Protein AF-A0ABD4TPD4-F1 (afdb_monomer_lite)

Secondary structure (DSSP, 8-state):
-PPBP-HHHHHHHTHHHHHHHHHGGGGGGS-HHHHHHHHHHHHHHHHHHHTTTT-B--HHHHHHHHHHHHHHHHHHHHHHHHTTPPPS--SSSTTS-SS-HHHHHHHHHHHGGGGPPPHHHHHHHHH-SSSHHHHHHHHHHHHIIIIIHHHHHHHHTTSSTTS-HHHHHHHHHHHHHHHHHHHHHHHHHHHHH--HHHHHHHHTT-HHHHHHHHHHTTT---TTSTTHHHHHHHHHHT------------------------------------S----EEE-TTT--EEETT-SB-TTT--B--

Foldseek 3Di:
DFDDFDPVLLCVLLVLLVVLVVCQLVCLPPDPVVLLVSLVSLVVSLVCVVVQVRTDDDPVVSLLSNLSSVVSNLSSLLSCVVVVHQHPDQPDDPVSDPADPLLNVLSVLLSVLVPPDFLVVLLVLCLDPDDPSVVVSVVVVLCVLQPSLVVNLCSLLCPPVRHDVSPSVVSVVSVCVSCVRSLNSVLVNCLVAVSLVLLVSVLVPSLVSVVSLCVSVVNPDDSPDSPPSSVVVCVVSVNDDPDPDPDDDDDDDDDDDDDDDDDDDPDDDDPDDDDDDFDWDADPVRRAIGGPPDQAHPPNRHGPD

pLDDT: mean 73.22, std 22.52, range [24.83, 97.5]

Sequence (305 aa):
MPGRGDLNCAKKLVADAERILQAGRGCCRWPLKTREQLWGEILAQYQRFQDHECGTLPRDIDQHIRSKFEVALLTLAVSFRANGESCPDIETSRNGEIFNDDEIALFEIIDRYQVLPGKEDLKKMLLARSGGDSDFVKDLIHVHYTYIDGLVTGMLSGESNRVNPLIIQYMKKEWKRFDSTLSNAVIDAIKANGMHWFFTFASKGGGRAEQVVYQISGGHVNIGSGVQIVDSLLSRTGISNEQESGGLFPRVGKEADSQGGVSVTDSLVSRSSIGGAGEHCFCPECGGKNGSDAKFCIQCGGRLR

Radius of gyration: 26.48 Å; chains: 1; bounding box: 62×49×81 Å

Structure (mmCIF, N/CA/C/O backbone):
data_AF-A0ABD4TPD4-F1
#
_entry.id   AF-A0ABD4TPD4-F1
#
loop_
_atom_site.group_PDB
_atom_site.id
_atom_site.type_symbol
_atom_site.label_atom_id
_atom_site.label_alt_id
_atom_site.label_comp_id
_atom_site.label_asym_id
_atom_site.label_entity_id
_atom_site.label_seq_id
_atom_site.pdbx_PDB_ins_code
_atom_site.Cartn_x
_atom_site.Cartn_y
_atom_site.Cartn_z
_atom_site.occupancy
_atom_site.B_iso_or_equiv
_atom_site.auth_seq_id
_atom_site.auth_comp_id
_atom_site.auth_asym_id
_atom_site.auth_atom_id
_atom_site.pdbx_PDB_model_num
ATOM 1 N N . MET A 1 1 ? -13.739 -22.980 27.208 1.00 42.84 1 MET A N 1
ATOM 2 C CA . MET A 1 1 ? -13.018 -23.172 25.931 1.00 42.84 1 MET A CA 1
ATOM 3 C C . MET A 1 1 ? -12.938 -21.818 25.253 1.00 42.84 1 MET A C 1
ATOM 5 O O . MET A 1 1 ? -13.995 -21.206 25.149 1.00 42.84 1 MET A O 1
ATOM 9 N N . PRO A 1 2 ? -11.757 -21.305 24.868 1.00 48.00 2 PRO A N 1
ATOM 10 C CA . PRO A 1 2 ? -11.707 -20.079 24.078 1.00 48.00 2 PRO A CA 1
ATOM 11 C C . PRO A 1 2 ? -12.484 -20.321 22.777 1.00 48.00 2 PRO A C 1
ATOM 13 O O . PRO A 1 2 ? -12.272 -21.330 22.101 1.00 48.00 2 PRO A O 1
ATOM 16 N N . GLY A 1 3 ? -13.475 -19.467 22.518 1.00 59.41 3 GLY A N 1
ATOM 17 C CA . GLY A 1 3 ? -14.405 -19.618 21.405 1.00 59.41 3 GLY A CA 1
ATOM 18 C C . GLY A 1 3 ? -13.656 -19.632 20.077 1.00 59.41 3 GLY A C 1
ATOM 19 O O . GLY A 1 3 ? -12.789 -18.789 19.839 1.00 59.41 3 GLY A O 1
ATOM 20 N N . ARG A 1 4 ? -13.976 -20.608 19.221 1.00 77.81 4 ARG A N 1
ATOM 21 C CA . ARG A 1 4 ? -13.476 -20.678 17.843 1.00 77.81 4 ARG A CA 1
ATOM 22 C C . ARG A 1 4 ? -13.793 -19.340 17.164 1.00 77.81 4 ARG A C 1
ATOM 24 O O . ARG A 1 4 ? -14.964 -18.981 17.096 1.00 77.81 4 ARG A O 1
ATOM 31 N N . GLY A 1 5 ? -12.771 -18.610 16.718 1.00 84.62 5 GLY A N 1
ATOM 32 C CA . GLY A 1 5 ? -12.962 -17.271 16.163 1.00 84.62 5 GLY A CA 1
ATOM 33 C C . GLY A 1 5 ? -13.879 -17.247 14.935 1.00 84.62 5 GLY A C 1
ATOM 34 O O . GLY A 1 5 ? -13.837 -18.149 14.093 1.00 84.62 5 GLY A O 1
ATOM 35 N N . ASP A 1 6 ? -14.701 -16.202 14.839 1.00 93.12 6 ASP A N 1
ATOM 36 C CA . ASP A 1 6 ? -15.662 -15.972 13.763 1.00 93.12 6 ASP A CA 1
ATOM 37 C C . ASP A 1 6 ? -15.102 -14.984 12.727 1.00 93.12 6 ASP A C 1
ATOM 39 O O . ASP A 1 6 ? -15.039 -13.768 12.931 1.00 93.12 6 ASP A O 1
ATOM 43 N N . LEU A 1 7 ? -14.723 -15.519 11.564 1.00 92.94 7 LEU A N 1
ATOM 44 C CA . LEU A 1 7 ? -14.223 -14.730 10.436 1.00 92.94 7 LEU A CA 1
ATOM 45 C C . LEU A 1 7 ? -15.279 -13.789 9.847 1.00 92.94 7 LEU A C 1
ATOM 47 O O . LEU A 1 7 ? -14.921 -12.753 9.291 1.00 92.94 7 LEU A O 1
ATOM 51 N N . ASN A 1 8 ? -16.566 -14.130 9.932 1.00 94.69 8 ASN A N 1
ATOM 52 C CA . ASN A 1 8 ? -17.631 -13.282 9.404 1.00 94.69 8 ASN A CA 1
ATOM 53 C C . ASN A 1 8 ? -17.869 -12.079 10.314 1.00 94.69 8 ASN A C 1
ATOM 55 O O . ASN A 1 8 ? -18.062 -10.976 9.808 1.00 94.69 8 ASN A O 1
ATOM 59 N N . CYS A 1 9 ? -17.801 -12.274 11.632 1.00 96.00 9 CYS A N 1
ATOM 60 C CA . CYS A 1 9 ? -17.757 -11.175 12.595 1.00 96.00 9 CYS A CA 1
ATOM 61 C C . CYS A 1 9 ? -16.600 -10.221 12.274 1.00 96.00 9 CYS A C 1
ATOM 63 O O . CYS A 1 9 ? -16.817 -9.029 12.062 1.00 96.00 9 CYS A O 1
ATOM 65 N N . ALA A 1 10 ? -15.386 -10.756 12.120 1.00 95.19 10 ALA A N 1
ATOM 66 C CA . ALA A 1 10 ? -14.206 -9.928 11.897 1.00 95.19 10 ALA A CA 1
ATOM 67 C C . ALA A 1 10 ? -14.252 -9.173 10.553 1.00 95.19 10 ALA A C 1
ATOM 69 O O . ALA A 1 10 ? -13.870 -8.007 10.480 1.00 95.19 10 ALA A O 1
ATOM 70 N N . LYS A 1 11 ? -14.802 -9.798 9.500 1.00 95.06 11 LYS A N 1
ATOM 71 C CA . LYS A 1 11 ? -15.066 -9.138 8.208 1.00 95.06 11 LYS A CA 1
ATOM 72 C C . LYS A 1 11 ? -16.050 -7.975 8.320 1.00 95.06 11 LYS A C 1
ATOM 74 O O . LYS A 1 11 ? -15.873 -6.977 7.635 1.00 95.06 11 LYS A O 1
ATOM 79 N N . LYS A 1 12 ? -17.083 -8.097 9.158 1.00 96.31 12 LYS A N 1
ATOM 80 C CA . LYS A 1 12 ? -18.040 -7.005 9.383 1.00 96.31 12 LYS A CA 1
ATOM 81 C C . LYS A 1 12 ? -17.381 -5.834 10.102 1.00 96.31 12 LYS A C 1
ATOM 83 O O . LYS A 1 12 ? -17.604 -4.700 9.702 1.00 96.31 12 LYS A O 1
ATOM 88 N N . LEU A 1 13 ? -16.559 -6.110 11.117 1.00 96.19 13 LEU A N 1
ATOM 89 C CA . LEU A 1 13 ? -15.862 -5.059 11.862 1.00 96.19 13 LEU A CA 1
ATOM 90 C C . LEU A 1 13 ? -14.849 -4.299 11.000 1.00 96.19 13 LEU A C 1
ATOM 92 O O . LEU A 1 13 ? -14.690 -3.106 11.189 1.00 96.19 13 LEU A O 1
ATOM 96 N N . VAL A 1 14 ? -14.175 -4.956 10.054 1.00 97.12 14 VAL A N 1
ATOM 97 C CA . VAL A 1 14 ? -13.140 -4.307 9.226 1.00 97.12 14 VAL A CA 1
ATOM 98 C C . VAL A 1 14 ? -13.691 -3.641 7.955 1.00 97.12 14 VAL A C 1
ATOM 100 O O . VAL A 1 14 ? -12.925 -3.076 7.179 1.00 97.12 14 VAL A O 1
ATOM 103 N N . ALA A 1 15 ? -15.001 -3.703 7.707 1.00 97.00 15 ALA A N 1
ATOM 104 C CA . ALA A 1 15 ? -15.596 -3.268 6.442 1.00 97.00 15 ALA A CA 1
ATOM 105 C C . ALA A 1 15 ? -15.377 -1.771 6.150 1.00 97.00 15 ALA A C 1
ATOM 107 O O . ALA A 1 15 ? -15.034 -1.406 5.023 1.00 97.00 15 ALA A O 1
ATOM 108 N N . ASP A 1 16 ? -15.521 -0.903 7.155 1.00 96.56 16 ASP A N 1
ATOM 109 C CA . ASP A 1 16 ? -15.273 0.533 6.977 1.00 96.56 16 ASP A CA 1
ATOM 110 C C . ASP A 1 16 ? -13.791 0.833 6.767 1.00 96.56 16 ASP A C 1
ATOM 112 O O . ASP A 1 16 ? -13.442 1.620 5.887 1.00 96.56 16 ASP A O 1
ATOM 116 N N . ALA A 1 17 ? -12.910 0.138 7.490 1.00 97.50 17 ALA A N 1
ATOM 117 C CA . ALA A 1 17 ? -11.474 0.228 7.259 1.00 97.50 17 ALA A CA 1
ATOM 118 C C . ALA A 1 17 ? -11.118 -0.177 5.816 1.00 97.50 17 ALA A C 1
ATOM 120 O O . ALA A 1 17 ? -10.393 0.540 5.132 1.00 97.50 17 ALA A O 1
ATOM 121 N N . GLU A 1 18 ? -11.680 -1.274 5.298 1.00 96.88 18 GLU A N 1
ATOM 122 C CA . GLU A 1 18 ? -11.479 -1.694 3.905 1.00 96.88 18 GLU A CA 1
ATOM 123 C C . GLU A 1 18 ? -11.975 -0.658 2.896 1.00 96.88 18 GLU A C 1
ATOM 125 O O . GLU A 1 18 ? -11.300 -0.418 1.894 1.00 96.88 18 GLU A O 1
ATOM 130 N N . ARG A 1 19 ? -13.115 -0.009 3.161 1.00 96.31 19 ARG A N 1
ATOM 131 C CA . ARG A 1 19 ? -13.630 1.078 2.319 1.00 96.31 19 ARG A CA 1
ATOM 132 C C . ARG A 1 19 ? -12.647 2.247 2.235 1.00 96.31 19 ARG A C 1
ATOM 134 O O . ARG A 1 19 ? -12.473 2.816 1.159 1.00 96.31 19 ARG A O 1
ATOM 141 N N . ILE A 1 20 ? -11.988 2.594 3.338 1.00 96.19 20 ILE A N 1
ATOM 142 C CA . ILE A 1 20 ? -10.969 3.653 3.355 1.00 96.19 20 ILE A CA 1
ATOM 143 C C . ILE A 1 20 ? -9.721 3.228 2.591 1.00 96.19 20 ILE A C 1
ATOM 145 O O . ILE A 1 20 ? -9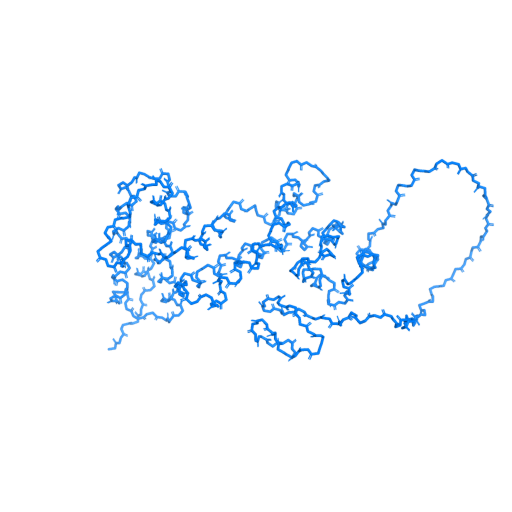.228 3.987 1.762 1.00 96.19 20 ILE A O 1
ATOM 149 N N . LEU A 1 21 ? -9.246 2.002 2.810 1.00 94.94 21 LEU A N 1
ATOM 150 C CA . LEU A 1 21 ? -8.078 1.470 2.107 1.00 94.94 21 LEU A CA 1
ATOM 151 C C . LEU A 1 21 ? -8.293 1.410 0.589 1.00 94.94 21 LEU A C 1
ATOM 153 O O . LEU A 1 21 ? -7.363 1.661 -0.169 1.00 94.94 21 LEU A O 1
ATOM 157 N N . GLN A 1 22 ? -9.516 1.112 0.141 1.00 92.19 22 GLN A N 1
ATOM 158 C CA . GLN A 1 22 ? -9.886 1.163 -1.277 1.00 92.19 22 GLN A CA 1
ATOM 159 C C . GLN A 1 22 ? -9.912 2.590 -1.832 1.00 92.19 22 GLN A C 1
ATOM 161 O O . GLN A 1 22 ? -9.603 2.792 -3.003 1.00 92.19 22 GLN A O 1
ATOM 166 N N . ALA A 1 23 ? -10.295 3.572 -1.015 1.00 91.69 23 ALA A N 1
ATOM 167 C CA . ALA A 1 23 ? -10.290 4.973 -1.417 1.00 91.69 23 ALA A CA 1
ATOM 168 C C . ALA A 1 23 ? -8.872 5.567 -1.465 1.00 91.69 23 ALA A C 1
ATOM 170 O O . ALA A 1 23 ? -8.635 6.477 -2.262 1.00 91.69 23 ALA A O 1
ATOM 171 N N . GLY A 1 24 ? -7.952 5.092 -0.614 1.00 90.50 24 GLY A N 1
ATOM 172 C CA . GLY A 1 24 ? -6.591 5.624 -0.496 1.00 90.50 24 GLY A CA 1
ATOM 173 C C . GLY A 1 24 ? -6.600 7.134 -0.242 1.00 90.50 24 GLY A C 1
ATOM 174 O O . GLY A 1 24 ? -7.468 7.651 0.469 1.00 90.50 24 GLY A O 1
ATOM 175 N N . ARG A 1 25 ? -5.711 7.884 -0.906 1.00 86.62 25 ARG A N 1
ATOM 176 C CA . ARG A 1 25 ? -5.743 9.367 -0.916 1.00 86.62 25 ARG A CA 1
ATOM 177 C C . ARG A 1 25 ? -7.038 9.986 -1.445 1.00 86.62 25 ARG A C 1
ATOM 179 O O . ARG A 1 25 ? -7.283 11.173 -1.229 1.00 86.62 25 ARG A O 1
ATOM 186 N N . GLY A 1 26 ? -7.893 9.224 -2.124 1.00 88.88 26 GLY A N 1
ATOM 187 C CA . GLY A 1 26 ? -9.214 9.691 -2.539 1.00 88.88 26 GLY A CA 1
ATOM 188 C C . GLY A 1 26 ? -10.070 10.177 -1.366 1.00 88.88 26 GLY A C 1
ATOM 189 O O . GLY A 1 26 ? -10.900 11.072 -1.554 1.00 88.88 26 GLY A O 1
ATOM 190 N N . CYS A 1 27 ? -9.825 9.668 -0.151 1.00 91.06 27 CYS A N 1
ATOM 191 C CA . CYS A 1 27 ? -10.534 10.108 1.046 1.00 91.06 27 CYS A CA 1
ATOM 192 C C . CYS A 1 27 ? -10.302 11.591 1.390 1.00 91.06 27 CYS A C 1
ATOM 194 O O . CYS A 1 27 ? -11.196 12.203 1.967 1.00 91.06 27 CYS A O 1
ATOM 196 N N . CYS A 1 28 ? -9.196 12.222 0.963 1.00 90.56 28 CYS A N 1
ATOM 197 C CA . CYS A 1 28 ? -8.935 13.651 1.212 1.00 90.56 28 CYS A CA 1
ATOM 198 C C . CYS A 1 28 ? -10.022 14.571 0.638 1.00 90.56 28 CYS A C 1
ATOM 200 O O . CYS A 1 28 ? -10.196 15.696 1.099 1.00 90.56 28 CYS A O 1
ATOM 202 N N . ARG A 1 29 ? -10.765 14.098 -0.371 1.00 92.50 29 ARG A N 1
ATOM 203 C CA . ARG A 1 29 ? -11.866 14.839 -1.002 1.00 92.50 29 ARG A CA 1
ATOM 204 C C . ARG A 1 29 ? -13.180 14.734 -0.228 1.00 92.50 29 ARG A C 1
ATOM 206 O O . ARG A 1 29 ? -14.148 15.399 -0.591 1.00 92.50 29 ARG A O 1
ATOM 213 N N . TRP A 1 30 ? -13.256 13.874 0.784 1.00 94.94 30 TRP A N 1
ATOM 214 C CA . TRP A 1 30 ? -14.459 13.716 1.591 1.00 94.94 30 TRP A CA 1
ATOM 215 C C . TRP A 1 30 ? -14.590 14.864 2.600 1.00 94.94 30 TRP A C 1
ATOM 217 O O . TRP A 1 30 ? -13.572 15.345 3.116 1.00 94.94 30 TRP A O 1
ATOM 227 N N . PRO A 1 31 ? -15.825 15.289 2.931 1.00 96.06 31 PRO A N 1
ATOM 228 C CA . PRO A 1 31 ? -16.049 16.321 3.938 1.00 96.06 31 PRO A CA 1
ATOM 229 C C . PRO A 1 31 ? -15.375 15.972 5.269 1.00 96.06 31 PRO A C 1
ATOM 231 O O . PRO A 1 31 ? -15.403 14.811 5.678 1.00 96.06 31 PRO A O 1
ATOM 234 N N . LEU A 1 32 ? -14.824 16.979 5.960 1.00 94.19 32 LEU A N 1
ATOM 235 C CA . LEU A 1 32 ? -14.157 16.814 7.260 1.00 94.19 32 LEU A CA 1
ATOM 236 C C . LEU A 1 32 ? -15.007 15.979 8.227 1.00 94.19 32 LEU A C 1
ATOM 238 O O . LEU A 1 32 ? -14.577 14.907 8.631 1.00 94.19 32 LEU A O 1
ATOM 242 N N . LYS A 1 33 ? -16.266 16.376 8.458 1.00 94.06 33 LYS A N 1
ATOM 243 C CA . LYS A 1 33 ? -17.196 15.650 9.344 1.00 94.06 33 LYS A CA 1
ATOM 244 C C . LYS A 1 33 ? -17.336 14.162 9.016 1.00 94.06 33 LYS A C 1
ATOM 246 O O . LYS A 1 33 ? -17.463 13.343 9.917 1.00 94.06 33 LYS A O 1
ATOM 251 N N . THR A 1 34 ? -17.328 13.799 7.732 1.00 95.19 34 THR A N 1
ATOM 252 C CA . THR A 1 34 ? -17.413 12.393 7.311 1.00 95.19 34 THR A CA 1
ATOM 253 C C . THR A 1 34 ? -16.153 11.629 7.701 1.00 95.19 34 THR A C 1
ATOM 255 O O . THR A 1 34 ? -16.243 10.498 8.166 1.00 95.19 34 THR A O 1
ATOM 258 N N . ARG A 1 35 ? -14.979 12.242 7.529 1.00 94.50 35 ARG A N 1
ATOM 259 C CA . ARG A 1 35 ? -13.701 11.643 7.920 1.00 94.50 35 ARG A CA 1
ATOM 260 C C . ARG A 1 35 ? -13.552 11.535 9.436 1.00 94.50 35 ARG A C 1
ATOM 262 O O . ARG A 1 35 ? -13.068 10.514 9.904 1.00 94.50 35 ARG A O 1
ATOM 269 N N . GLU A 1 36 ? -14.016 12.528 10.192 1.00 93.19 36 GLU A N 1
ATOM 270 C CA . GLU A 1 36 ? -14.038 12.493 11.664 1.00 93.19 36 GLU A CA 1
ATOM 271 C C . GLU A 1 36 ? -14.972 11.401 12.198 1.00 93.19 36 GLU A C 1
ATOM 273 O O . GLU A 1 36 ? -14.603 10.644 13.092 1.00 93.19 36 GLU A O 1
ATOM 278 N N . GLN A 1 37 ? -16.168 11.270 11.616 1.00 94.00 37 GLN A N 1
ATOM 279 C CA . GLN A 1 37 ? -17.085 10.191 11.968 1.00 94.00 37 GLN A CA 1
ATOM 280 C C . GLN A 1 37 ? -16.447 8.822 11.703 1.00 94.00 37 GLN A C 1
ATOM 282 O O . GLN A 1 37 ? -16.448 7.958 12.578 1.00 94.00 37 GLN A O 1
ATOM 287 N N . LEU A 1 38 ? -15.860 8.643 10.516 1.00 95.31 38 LEU A N 1
ATOM 288 C CA . LEU A 1 38 ? -15.193 7.398 10.145 1.00 95.31 38 LEU A CA 1
ATOM 289 C C . LEU A 1 38 ? -14.013 7.061 11.051 1.00 95.31 38 LEU A C 1
ATOM 291 O O . LEU A 1 38 ? -13.806 5.899 11.383 1.00 95.31 38 LEU A O 1
ATOM 295 N N . TRP A 1 39 ? -13.254 8.074 11.459 1.00 94.25 39 TRP A N 1
ATOM 296 C CA . TRP A 1 39 ? -12.166 7.925 12.413 1.00 94.25 39 TRP A CA 1
ATOM 297 C C . TRP A 1 39 ? -12.657 7.306 13.729 1.00 94.25 39 TRP A C 1
ATOM 299 O O . TRP A 1 39 ? -12.137 6.276 14.162 1.00 94.25 39 TRP A O 1
ATOM 309 N N . GLY A 1 40 ? -13.706 7.884 14.324 1.00 92.62 40 GLY A N 1
ATOM 310 C CA . GLY A 1 40 ? -14.297 7.376 15.564 1.00 92.62 40 GLY A CA 1
ATOM 311 C C . GLY A 1 40 ? -14.909 5.978 15.413 1.00 92.62 40 GLY A C 1
ATOM 312 O O . GLY A 1 40 ? -14.710 5.118 16.272 1.00 92.62 40 GLY A O 1
ATOM 313 N N . GLU A 1 41 ? -15.608 5.719 14.303 1.00 95.12 41 GLU A N 1
ATOM 314 C CA . GLU A 1 41 ? -16.189 4.404 13.997 1.00 95.12 41 GLU A CA 1
ATOM 315 C C . GLU A 1 41 ? -15.111 3.317 13.894 1.00 95.12 41 GLU A C 1
ATOM 317 O O . GLU A 1 41 ? -15.251 2.252 14.499 1.00 95.12 41 GLU A O 1
ATOM 322 N N . ILE A 1 42 ? -14.014 3.597 13.188 1.00 95.44 42 ILE A N 1
ATOM 323 C CA . ILE A 1 42 ? -12.898 2.663 13.013 1.00 95.44 42 ILE A CA 1
ATOM 324 C C . ILE A 1 42 ? -12.185 2.401 14.335 1.00 95.44 42 ILE A C 1
ATOM 326 O O . ILE A 1 42 ? -11.890 1.244 14.627 1.00 95.44 42 ILE A O 1
ATOM 330 N N . LEU A 1 43 ? -11.948 3.427 15.160 1.00 93.62 43 LEU A N 1
ATOM 331 C CA . LEU A 1 43 ? -11.374 3.236 16.495 1.00 93.62 43 LEU A CA 1
ATOM 332 C C . LEU A 1 43 ? -12.258 2.332 17.362 1.00 93.62 43 LEU A C 1
ATOM 334 O O . LEU A 1 43 ? -11.764 1.377 17.961 1.00 93.62 43 LEU A O 1
ATOM 338 N N . ALA A 1 44 ? -13.570 2.573 17.382 1.00 94.00 44 ALA A N 1
ATOM 339 C CA . ALA A 1 44 ? -14.507 1.754 18.145 1.00 94.00 44 ALA A CA 1
ATOM 340 C C . ALA A 1 44 ? -14.570 0.303 17.630 1.00 94.00 44 ALA A C 1
ATOM 342 O O . ALA A 1 44 ? -14.583 -0.642 18.421 1.00 94.00 44 ALA A O 1
ATOM 343 N N . GLN A 1 45 ? -14.592 0.103 16.309 1.00 96.50 45 GLN A N 1
ATOM 344 C CA . GLN A 1 45 ? -14.561 -1.226 15.686 1.00 96.50 45 GLN A CA 1
ATOM 345 C C . GLN A 1 45 ? -13.247 -1.957 15.976 1.00 96.50 45 GLN A C 1
ATOM 347 O O . GLN A 1 45 ? -13.259 -3.158 16.259 1.00 96.50 45 GLN A O 1
ATOM 352 N N . TYR A 1 46 ? -12.124 -1.240 15.939 1.00 95.44 46 TYR A N 1
ATOM 353 C CA . TYR A 1 46 ? -10.813 -1.805 16.219 1.00 95.44 46 TYR A CA 1
ATOM 354 C C . TYR A 1 46 ? -10.698 -2.235 17.684 1.00 95.44 46 TYR A C 1
ATOM 356 O O . TYR A 1 46 ? -10.292 -3.365 17.950 1.00 95.44 46 TYR A O 1
ATOM 364 N N . GLN A 1 47 ? -11.149 -1.395 18.619 1.00 94.56 47 GLN A N 1
ATOM 365 C CA . GLN A 1 47 ? -11.199 -1.722 20.044 1.00 94.56 47 GLN A CA 1
ATOM 366 C C . GLN A 1 47 ? -12.033 -2.987 20.296 1.00 94.56 47 GLN A C 1
ATOM 368 O O . GLN A 1 47 ? -11.551 -3.938 20.903 1.00 94.56 47 GLN A O 1
ATOM 373 N N . ARG A 1 48 ? -13.242 -3.066 19.725 1.00 95.44 48 ARG A N 1
ATOM 374 C CA . ARG A 1 48 ? -14.107 -4.259 19.810 1.00 95.44 48 ARG A CA 1
ATOM 375 C C . ARG A 1 48 ? -13.439 -5.522 19.266 1.00 95.44 48 ARG A C 1
ATOM 377 O O . ARG A 1 48 ? -13.586 -6.609 19.827 1.00 95.44 48 ARG A O 1
ATOM 384 N N . PHE A 1 49 ? -12.688 -5.393 18.172 1.00 95.38 49 PHE A N 1
ATOM 385 C CA . PHE A 1 49 ? -11.911 -6.500 17.623 1.00 95.38 49 PHE A CA 1
ATOM 386 C C . PHE A 1 49 ? -10.784 -6.937 18.579 1.00 95.38 49 PHE A C 1
ATOM 388 O O . PHE A 1 49 ? -10.594 -8.137 18.787 1.00 95.38 49 PHE A O 1
ATOM 395 N N . GLN A 1 50 ? -10.068 -5.985 19.187 1.00 92.88 50 GLN A N 1
ATOM 396 C CA . GLN A 1 50 ? -9.012 -6.251 20.171 1.00 92.88 50 GLN A CA 1
ATOM 397 C C . GLN A 1 50 ? -9.550 -6.879 21.463 1.00 92.88 50 GLN A C 1
ATOM 399 O O . GLN A 1 50 ? -8.906 -7.774 22.006 1.00 92.88 50 GLN A O 1
ATOM 404 N N . ASP A 1 51 ? -10.758 -6.499 21.880 1.00 94.19 51 ASP A N 1
ATOM 405 C CA . ASP A 1 51 ? -11.479 -7.055 23.033 1.00 94.19 51 ASP A CA 1
ATOM 406 C C . ASP A 1 51 ? -12.045 -8.467 22.771 1.00 94.19 51 ASP A C 1
ATOM 408 O O . ASP A 1 51 ? -12.818 -9.009 23.562 1.00 94.19 51 ASP A O 1
ATOM 412 N N . HIS A 1 52 ? -11.635 -9.097 21.664 1.00 92.12 52 HIS A N 1
ATOM 413 C CA . HIS A 1 52 ? -11.997 -10.456 21.272 1.00 92.12 52 HIS A CA 1
ATOM 414 C C . HIS A 1 52 ? -13.505 -10.677 21.067 1.00 92.12 52 HIS A C 1
ATOM 416 O O . HIS A 1 52 ? -13.983 -11.802 21.237 1.00 92.12 52 HIS A O 1
ATOM 422 N N . GLU A 1 53 ? -14.255 -9.658 20.622 1.00 93.62 53 GLU A N 1
ATOM 423 C CA . GLU A 1 53 ? -15.687 -9.798 20.298 1.00 93.62 53 GLU A CA 1
ATOM 424 C C . GLU A 1 53 ? -15.940 -10.921 19.276 1.00 93.62 53 GLU A C 1
ATOM 426 O O . GLU A 1 53 ? -16.899 -11.683 19.391 1.00 93.62 53 GLU A O 1
ATOM 431 N N . CYS A 1 54 ? -15.033 -11.086 18.309 1.00 93.62 54 CYS A N 1
ATOM 432 C CA . CYS A 1 54 ? -15.102 -12.147 17.303 1.00 93.62 54 CYS A CA 1
ATOM 433 C C . CYS A 1 54 ? -14.419 -13.461 17.730 1.00 93.62 54 CYS A C 1
ATOM 435 O O . CYS A 1 54 ? -14.203 -14.339 16.894 1.00 93.62 54 CYS A O 1
ATOM 437 N N . GLY A 1 55 ? -14.057 -13.616 19.005 1.00 92.56 55 GLY A N 1
ATOM 438 C CA . GLY A 1 55 ? -13.303 -14.758 19.521 1.00 92.56 55 GLY A CA 1
ATOM 439 C C . GLY A 1 55 ? -11.819 -14.739 19.140 1.00 92.56 55 GLY A C 1
ATOM 440 O O . GLY A 1 55 ? -11.273 -13.735 18.681 1.00 92.56 55 GLY A O 1
ATOM 441 N N . THR A 1 56 ? -11.133 -15.866 19.346 1.00 93.00 56 THR A N 1
ATOM 442 C CA . THR A 1 56 ? -9.690 -15.974 19.083 1.00 93.00 56 THR A CA 1
ATOM 443 C C . THR A 1 56 ? -9.440 -16.489 17.667 1.00 93.00 56 THR A C 1
ATOM 445 O O . THR A 1 56 ? -9.769 -17.633 17.339 1.00 93.00 56 THR A O 1
ATOM 448 N N . LEU A 1 57 ? -8.845 -15.645 16.824 1.00 92.94 57 LEU A N 1
ATOM 449 C CA . LEU A 1 57 ? -8.438 -15.994 15.463 1.00 92.94 57 LEU A CA 1
ATOM 450 C C . LEU A 1 57 ? -6.986 -16.503 15.420 1.00 92.94 57 LEU A C 1
ATOM 452 O O . LEU A 1 57 ? -6.187 -16.163 16.295 1.00 92.94 57 LEU A O 1
ATOM 456 N N . PRO A 1 58 ? -6.611 -17.294 14.395 1.00 94.12 58 PRO A N 1
ATOM 457 C CA . PRO A 1 58 ? -5.211 -17.595 14.113 1.00 94.12 58 PRO A CA 1
ATOM 458 C C . PRO A 1 58 ? -4.385 -16.312 13.982 1.00 94.12 58 PRO A C 1
ATOM 460 O O . PRO A 1 58 ? -4.848 -15.343 13.378 1.00 94.12 58 PRO A O 1
ATOM 463 N N . ARG A 1 59 ? -3.152 -16.333 14.501 1.00 92.56 59 ARG A N 1
ATOM 464 C CA . ARG A 1 59 ? -2.265 -15.160 14.585 1.00 92.56 59 ARG A CA 1
ATOM 465 C C . ARG A 1 59 ? -2.138 -14.399 13.266 1.00 92.56 59 ARG A C 1
ATOM 467 O O . ARG A 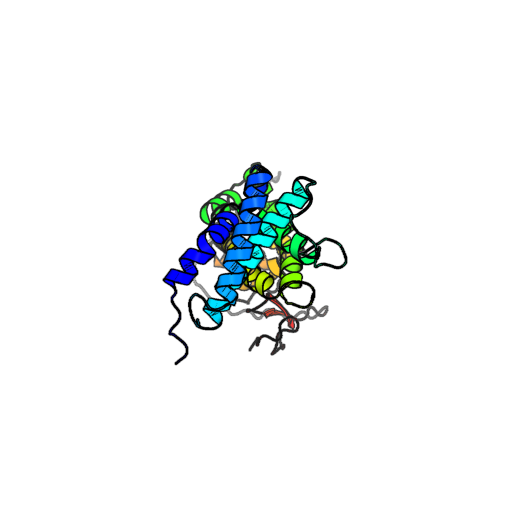1 59 ? -2.250 -13.181 13.271 1.00 92.56 59 ARG A O 1
ATOM 474 N N . ASP A 1 60 ? -1.948 -15.098 12.152 1.00 91.94 60 ASP A N 1
ATOM 475 C CA . ASP A 1 60 ? -1.754 -14.450 10.849 1.00 91.94 60 ASP A CA 1
ATOM 476 C C . ASP A 1 60 ? -3.009 -13.702 10.383 1.00 91.94 60 ASP A C 1
ATOM 478 O O . ASP A 1 60 ? -2.919 -12.637 9.776 1.00 91.94 60 ASP A O 1
ATOM 482 N N . ILE A 1 61 ? -4.191 -14.245 10.692 1.00 93.50 61 ILE A N 1
ATOM 483 C CA . ILE A 1 61 ? -5.475 -13.621 10.363 1.00 93.50 61 ILE A CA 1
ATOM 484 C C . ILE A 1 61 ? -5.718 -12.424 11.277 1.00 93.50 61 ILE A C 1
ATOM 486 O O . ILE A 1 61 ? -6.097 -11.363 10.789 1.00 93.50 61 ILE A O 1
ATOM 490 N N . ASP A 1 62 ? -5.488 -12.589 12.581 1.00 94.50 62 ASP A N 1
ATOM 491 C CA . ASP A 1 62 ? -5.585 -11.505 13.556 1.00 94.50 62 ASP A CA 1
ATOM 492 C C . ASP A 1 62 ? -4.686 -10.332 13.142 1.00 94.50 62 ASP A C 1
ATOM 494 O O . ASP A 1 62 ? -5.188 -9.235 12.909 1.00 94.50 62 ASP A O 1
ATOM 498 N N . GLN A 1 63 ? -3.395 -10.579 12.906 1.00 94.31 63 GLN A N 1
ATOM 499 C CA . GLN A 1 63 ? -2.446 -9.561 12.453 1.00 94.31 63 GLN A CA 1
ATOM 500 C C . GLN A 1 63 ? -2.868 -8.900 11.138 1.00 94.31 63 GLN A C 1
ATOM 502 O O . GLN A 1 63 ? -2.832 -7.676 11.025 1.00 94.31 63 GLN A O 1
ATOM 507 N N . HIS A 1 64 ? -3.321 -9.685 10.155 1.00 94.62 64 HIS A N 1
ATOM 508 C CA . HIS A 1 64 ? -3.809 -9.147 8.884 1.00 94.62 64 HIS A CA 1
ATOM 509 C C . HIS A 1 64 ? -5.007 -8.208 9.078 1.00 94.62 64 HIS A C 1
ATOM 511 O O . HIS A 1 64 ? -5.071 -7.160 8.439 1.00 94.62 64 HIS A O 1
ATOM 517 N N . ILE A 1 65 ? -5.939 -8.534 9.973 1.00 96.06 65 ILE A N 1
ATOM 518 C CA . ILE A 1 65 ? -7.100 -7.682 10.259 1.00 96.06 65 ILE A CA 1
ATOM 519 C C . ILE A 1 65 ? -6.684 -6.423 11.022 1.00 96.06 65 ILE A C 1
ATOM 521 O O . ILE A 1 65 ? -7.067 -5.328 10.614 1.00 96.06 65 ILE A O 1
ATOM 525 N N . ARG A 1 66 ? -5.840 -6.545 12.055 1.00 96.00 66 ARG A N 1
ATOM 526 C CA . ARG A 1 66 ? -5.304 -5.383 12.788 1.00 96.00 66 ARG A CA 1
ATOM 527 C C . ARG A 1 66 ? -4.566 -4.424 11.859 1.00 96.00 66 ARG A C 1
ATOM 529 O O . ARG A 1 66 ? -4.793 -3.223 11.917 1.00 96.00 66 ARG A O 1
ATOM 536 N N . SER A 1 67 ? -3.764 -4.956 10.935 1.00 96.38 67 SER A N 1
ATOM 537 C CA . SER A 1 67 ? -3.028 -4.145 9.958 1.00 96.38 67 SER A CA 1
ATOM 538 C C . SER A 1 67 ? -3.939 -3.267 9.095 1.00 96.38 67 SER A C 1
ATOM 540 O O . SER A 1 67 ? -3.570 -2.146 8.761 1.00 96.38 67 SER A O 1
ATOM 542 N N . LYS A 1 68 ? -5.159 -3.726 8.784 1.00 97.31 68 LYS A N 1
ATOM 543 C CA . LYS A 1 68 ? -6.129 -2.925 8.030 1.00 97.31 68 LYS A CA 1
ATOM 544 C C . LYS A 1 68 ? -6.674 -1.759 8.840 1.00 97.31 68 LYS A C 1
ATOM 546 O O . LYS A 1 68 ? -6.814 -0.679 8.281 1.00 97.31 68 LYS A O 1
ATOM 551 N N . PHE A 1 69 ? -6.966 -1.964 10.125 1.00 97.12 69 PHE A N 1
ATOM 552 C CA . PHE A 1 69 ? -7.400 -0.880 11.008 1.00 97.12 69 PHE A CA 1
ATOM 553 C C . PHE A 1 69 ? -6.313 0.191 11.136 1.00 97.12 69 PHE A C 1
ATOM 555 O O . PHE A 1 69 ? -6.583 1.359 10.871 1.00 97.12 69 PHE A O 1
ATOM 562 N N . GLU A 1 70 ? -5.077 -0.217 11.439 1.00 95.38 70 GLU A N 1
ATOM 563 C CA . GLU A 1 70 ? -3.926 0.692 11.567 1.00 95.38 70 GLU A CA 1
ATOM 564 C C . GLU A 1 70 ? -3.714 1.528 10.300 1.00 95.38 70 GLU A C 1
ATOM 566 O O . GLU A 1 70 ? -3.607 2.751 10.356 1.00 95.38 70 GLU A O 1
ATOM 571 N N . VAL A 1 71 ? -3.703 0.885 9.128 1.00 96.06 71 VAL A N 1
ATOM 572 C CA . VAL A 1 71 ? -3.459 1.598 7.869 1.00 96.06 71 VAL A CA 1
ATOM 573 C C . VAL A 1 71 ? -4.667 2.433 7.435 1.00 96.06 71 VAL A C 1
ATOM 575 O O . VAL A 1 71 ? -4.482 3.480 6.818 1.00 96.06 71 VAL A O 1
ATOM 578 N N . ALA A 1 72 ? -5.899 2.041 7.770 1.00 96.50 72 ALA A N 1
ATOM 579 C CA . ALA A 1 72 ? -7.076 2.873 7.513 1.00 96.50 72 ALA A CA 1
ATOM 580 C C . ALA A 1 72 ? -7.055 4.154 8.360 1.00 96.50 72 ALA A C 1
ATOM 582 O O . ALA A 1 72 ? -7.320 5.238 7.837 1.00 96.50 72 ALA A O 1
ATOM 583 N N . LEU A 1 73 ? -6.667 4.050 9.635 1.00 95.06 73 LEU A N 1
ATOM 584 C CA . LEU A 1 73 ? -6.435 5.211 10.495 1.00 95.06 73 LEU A CA 1
ATOM 585 C C . LEU A 1 73 ? -5.292 6.074 9.949 1.00 95.06 73 LEU A C 1
ATOM 587 O O . LEU A 1 73 ? -5.470 7.277 9.796 1.00 95.06 73 LEU A O 1
ATOM 591 N N . LEU A 1 74 ? -4.166 5.482 9.541 1.00 94.56 74 LEU A N 1
ATOM 592 C CA . LEU A 1 74 ? -3.071 6.221 8.900 1.00 94.56 74 LEU A CA 1
ATOM 593 C C . LEU A 1 74 ? -3.537 6.962 7.639 1.00 94.56 74 LEU A C 1
ATOM 595 O O . LEU A 1 74 ? -3.193 8.124 7.437 1.00 94.56 74 LEU A O 1
ATOM 599 N N . THR A 1 75 ? -4.366 6.321 6.815 1.00 95.19 75 THR A N 1
ATOM 600 C CA . THR A 1 75 ? -4.936 6.921 5.598 1.00 95.19 75 THR A CA 1
ATOM 601 C C . THR A 1 75 ? -5.764 8.166 5.934 1.00 95.19 75 THR A C 1
ATOM 603 O O . THR A 1 75 ? -5.607 9.211 5.300 1.00 95.19 75 THR A O 1
ATOM 606 N N . LEU A 1 76 ? -6.609 8.089 6.968 1.00 94.25 76 LEU A N 1
ATOM 607 C CA . LEU A 1 76 ? -7.370 9.240 7.458 1.00 94.25 76 LEU A CA 1
ATOM 608 C C . LEU A 1 76 ? -6.462 10.322 8.053 1.00 94.25 76 LEU A C 1
ATOM 610 O O . LEU A 1 76 ? -6.649 11.495 7.735 1.00 94.25 76 LEU A O 1
ATOM 614 N N . ALA A 1 77 ? -5.453 9.956 8.845 1.00 92.31 77 ALA A N 1
ATOM 615 C CA . ALA A 1 77 ? -4.496 10.900 9.422 1.00 92.31 77 ALA A CA 1
ATOM 616 C C . ALA A 1 77 ? -3.761 11.702 8.337 1.00 92.31 77 ALA A C 1
ATOM 618 O O . ALA A 1 77 ? -3.691 12.931 8.399 1.00 92.31 77 ALA A O 1
ATOM 619 N N . VAL A 1 78 ? -3.297 11.019 7.286 1.00 91.81 78 VAL A N 1
ATOM 620 C CA . VAL A 1 78 ? -2.694 11.651 6.104 1.00 91.81 78 VAL A CA 1
ATOM 621 C C . VAL A 1 78 ? -3.686 12.588 5.417 1.00 91.81 78 VAL A C 1
ATOM 623 O O . VAL A 1 78 ? -3.293 13.661 4.963 1.00 91.81 78 VAL A O 1
ATOM 626 N N . SER A 1 79 ? -4.973 12.236 5.377 1.00 93.25 79 SER A N 1
ATOM 627 C CA . SER A 1 79 ? -6.003 13.098 4.791 1.00 93.25 79 SER A CA 1
ATOM 628 C C . SER A 1 79 ? -6.222 14.399 5.568 1.00 93.25 79 SER A C 1
ATOM 630 O O . SER A 1 79 ? -6.336 15.456 4.950 1.00 93.25 79 SER A O 1
ATOM 632 N N . PHE A 1 80 ? -6.231 14.345 6.906 1.00 91.44 80 PHE A N 1
ATOM 633 C CA . PHE A 1 80 ? -6.339 15.537 7.751 1.00 91.44 80 PHE A CA 1
ATOM 634 C C . PHE A 1 80 ? -5.110 16.430 7.560 1.00 91.44 80 PHE A C 1
ATOM 636 O O . PHE A 1 80 ? -5.248 17.615 7.254 1.00 91.44 80 PHE A O 1
ATOM 643 N N . ARG A 1 81 ? -3.906 15.837 7.601 1.00 88.75 81 ARG A N 1
ATOM 644 C CA . ARG A 1 81 ? -2.637 16.546 7.367 1.00 88.75 81 ARG A CA 1
ATOM 645 C C . ARG A 1 81 ? -2.603 17.221 5.994 1.00 88.75 81 ARG A C 1
ATOM 647 O O . ARG A 1 81 ? -2.223 18.385 5.901 1.00 88.75 81 ARG A O 1
ATOM 654 N N . ALA A 1 82 ? -3.026 16.525 4.938 1.00 88.75 82 ALA A N 1
ATOM 655 C CA . ALA A 1 82 ? -3.051 17.061 3.576 1.00 88.75 82 ALA A CA 1
ATOM 656 C C . ALA A 1 82 ? -4.003 18.259 3.412 1.00 88.75 82 ALA A C 1
ATOM 658 O O . ALA A 1 82 ? -3.734 19.142 2.600 1.00 88.75 82 ALA A O 1
ATOM 659 N N . ASN A 1 83 ? -5.083 18.304 4.195 1.00 90.69 83 ASN A N 1
ATOM 660 C CA . ASN A 1 83 ? -6.067 19.384 4.170 1.00 90.69 83 ASN A CA 1
ATOM 661 C C . ASN A 1 83 ? -5.765 20.507 5.184 1.00 90.69 83 ASN A C 1
ATOM 663 O O . ASN A 1 83 ? -6.530 21.466 5.271 1.00 90.69 83 ASN A O 1
ATOM 667 N N . GLY A 1 84 ? -4.663 20.415 5.940 1.00 88.56 84 GLY A N 1
ATOM 668 C CA . GLY A 1 84 ? -4.323 21.377 6.994 1.00 88.56 84 GLY A CA 1
ATOM 669 C C . GLY A 1 84 ? -5.272 21.332 8.195 1.00 88.56 84 GLY A C 1
ATOM 670 O O . GLY A 1 84 ? -5.423 22.326 8.902 1.00 88.56 84 GLY A O 1
ATOM 671 N N . GLU A 1 85 ? -5.938 20.199 8.408 1.00 87.81 85 GLU A N 1
ATOM 672 C CA . GLU A 1 85 ? -6.915 19.986 9.471 1.00 87.81 85 GLU A CA 1
ATOM 673 C C . GLU A 1 85 ? -6.272 19.256 10.655 1.00 87.81 85 GLU A C 1
ATOM 675 O O . GLU A 1 85 ? -5.351 18.451 10.493 1.00 87.81 85 GLU A O 1
ATOM 680 N N . SER A 1 86 ? -6.780 19.504 11.861 1.00 81.94 86 SER A N 1
ATOM 681 C CA . SER A 1 86 ? -6.368 18.761 13.052 1.00 81.94 86 SER A CA 1
ATOM 682 C C . SER A 1 86 ? -7.002 17.371 13.067 1.00 81.94 86 SER A C 1
ATOM 684 O O . SER A 1 86 ? -8.185 17.218 12.766 1.00 81.94 86 SER A O 1
ATOM 686 N N . CYS A 1 87 ? -6.222 16.356 13.437 1.00 76.50 87 CYS A N 1
ATOM 687 C CA . CYS A 1 87 ? -6.746 15.008 13.630 1.00 76.50 87 CYS A CA 1
ATOM 688 C C . CYS A 1 87 ? -7.651 14.966 14.882 1.00 76.50 87 CYS A C 1
ATOM 690 O O . CYS A 1 87 ? -7.278 15.558 15.900 1.00 76.50 87 CYS A O 1
ATOM 692 N N . PRO A 1 88 ? -8.806 14.278 14.846 1.00 71.75 88 PRO A N 1
ATOM 693 C CA . PRO A 1 88 ? -9.683 14.136 16.009 1.00 71.75 88 PRO A CA 1
ATOM 694 C C . PRO A 1 88 ? -9.029 13.364 17.162 1.00 71.75 88 PRO A C 1
ATOM 696 O O . PRO A 1 88 ? -8.319 12.387 16.923 1.00 71.75 88 PRO A O 1
ATOM 699 N N . ASP A 1 89 ? -9.321 13.797 18.393 1.00 62.16 89 ASP A N 1
ATOM 700 C CA . ASP A 1 89 ? -8.983 13.165 19.679 1.00 62.16 89 ASP A CA 1
ATOM 701 C C . ASP A 1 89 ? -7.520 12.723 19.847 1.00 62.16 89 ASP A C 1
ATOM 703 O O . ASP A 1 89 ? -7.184 11.538 19.819 1.00 62.16 89 ASP A O 1
ATOM 707 N N . ILE A 1 90 ? -6.638 13.696 20.113 1.00 52.25 90 ILE A N 1
ATOM 708 C CA . ILE A 1 90 ? -5.218 13.456 20.404 1.00 52.25 90 ILE A CA 1
ATOM 709 C C . ILE A 1 90 ? -4.874 13.711 21.879 1.00 52.25 90 ILE A C 1
ATOM 711 O O . ILE A 1 90 ? -3.975 14.484 22.207 1.00 52.25 90 ILE A O 1
ATOM 715 N N . GLU A 1 91 ? -5.562 13.056 22.811 1.00 44.72 91 GLU A N 1
ATOM 716 C CA . GLU A 1 91 ? -5.188 13.179 24.231 1.00 44.72 91 GLU A CA 1
ATOM 717 C C . GLU A 1 91 ? -4.032 12.249 24.660 1.00 44.72 91 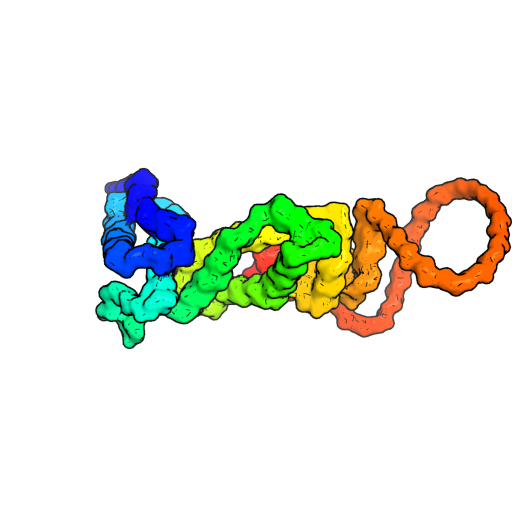GLU A C 1
ATOM 719 O O . GLU A 1 91 ? -3.609 12.291 25.812 1.00 44.72 91 GLU A O 1
ATOM 724 N N . THR A 1 92 ? -3.455 11.428 23.770 1.00 43.81 92 THR A N 1
ATOM 725 C CA . THR A 1 92 ? -2.494 10.371 24.179 1.00 43.81 92 THR A CA 1
ATOM 726 C C . THR A 1 92 ? -1.161 10.290 23.425 1.00 43.81 92 THR A C 1
ATOM 728 O O . THR A 1 92 ? -0.396 9.358 23.667 1.00 43.81 92 THR A O 1
ATOM 731 N N . SER A 1 93 ? -0.788 11.276 22.601 1.00 45.88 93 SER A N 1
ATOM 732 C CA . SER A 1 93 ? 0.572 11.344 22.031 1.00 45.88 93 SER A CA 1
ATOM 733 C C . SER A 1 93 ? 1.298 12.612 22.474 1.00 45.88 93 SER A C 1
ATOM 735 O O . SER A 1 93 ? 0.748 13.706 22.379 1.00 45.88 93 SER A O 1
ATOM 737 N N . ARG A 1 94 ? 2.555 12.475 22.933 1.00 38.31 94 ARG A N 1
ATOM 738 C CA . ARG A 1 94 ? 3.399 13.557 23.496 1.00 38.31 94 ARG A CA 1
ATOM 739 C C . ARG A 1 94 ? 3.526 14.803 22.605 1.00 38.31 94 ARG A C 1
ATOM 741 O O . ARG A 1 94 ? 3.897 15.844 23.134 1.00 38.31 94 ARG A O 1
ATOM 748 N N . ASN A 1 95 ? 3.204 14.697 21.312 1.00 41.66 95 ASN A N 1
ATOM 749 C CA . ASN A 1 95 ? 3.313 15.770 20.320 1.00 41.66 95 ASN A CA 1
ATOM 750 C C . ASN A 1 95 ? 2.034 16.006 19.490 1.00 41.66 95 ASN A C 1
ATOM 752 O O . ASN A 1 95 ? 2.102 16.710 18.490 1.00 41.66 95 ASN A O 1
ATOM 756 N N . GLY A 1 96 ? 0.880 15.432 19.844 1.00 50.19 96 GLY A N 1
ATOM 757 C CA . GLY A 1 96 ? -0.327 15.648 19.034 1.00 50.19 96 GLY A CA 1
ATOM 758 C C . GLY A 1 96 ? -0.398 14.826 17.733 1.00 50.19 96 GLY A C 1
ATOM 759 O O . GLY A 1 96 ? -1.298 15.042 16.932 1.00 50.19 96 GLY A O 1
ATOM 760 N N . GLU A 1 97 ? 0.487 13.847 17.518 1.00 59.47 97 GLU A N 1
ATOM 761 C CA . GLU A 1 97 ? 0.471 13.002 16.313 1.00 59.47 97 GLU A CA 1
ATOM 762 C C . GLU A 1 97 ? 0.444 11.512 16.681 1.00 59.47 97 GLU A C 1
ATOM 764 O O . GLU A 1 97 ? 1.279 11.034 17.450 1.00 59.47 97 GLU A O 1
ATOM 769 N N . ILE A 1 98 ? -0.549 10.783 16.165 1.00 75.44 98 ILE A N 1
ATOM 770 C CA . ILE A 1 98 ? -0.756 9.340 16.410 1.00 75.44 98 ILE A CA 1
ATOM 771 C C . ILE A 1 98 ? 0.206 8.491 15.574 1.00 75.44 98 ILE A C 1
ATOM 773 O O . ILE A 1 98 ? 0.629 7.425 16.011 1.00 75.44 98 ILE A O 1
ATOM 777 N N . PHE A 1 99 ? 0.582 9.002 14.403 1.00 86.69 99 PHE A N 1
ATOM 778 C CA . PHE A 1 99 ? 1.534 8.388 13.488 1.00 86.69 99 PHE A CA 1
ATOM 779 C C . PHE A 1 99 ? 2.759 9.276 13.360 1.00 86.69 99 PHE A C 1
ATOM 781 O O . PHE A 1 99 ? 2.635 10.499 13.334 1.00 86.69 99 PHE A O 1
ATOM 788 N N . ASN A 1 100 ? 3.934 8.668 13.266 1.00 86.31 100 ASN A N 1
ATOM 789 C CA . ASN A 1 100 ? 5.164 9.422 13.072 1.00 86.31 100 ASN A CA 1
ATOM 790 C C . ASN A 1 100 ? 5.424 9.738 11.592 1.00 86.31 100 ASN A C 1
ATOM 792 O O . ASN A 1 100 ? 4.820 9.163 10.685 1.00 86.31 100 ASN A O 1
ATOM 796 N N . ASP A 1 101 ? 6.369 10.646 11.350 1.00 85.44 101 ASP A N 1
ATOM 797 C CA . ASP A 1 101 ? 6.727 11.071 9.997 1.00 85.44 101 ASP A CA 1
ATOM 798 C C . ASP A 1 101 ? 7.209 9.923 9.096 1.00 85.44 101 ASP A C 1
ATOM 800 O O . ASP A 1 101 ? 6.948 9.969 7.895 1.00 85.44 101 ASP A O 1
ATOM 804 N N . ASP A 1 102 ? 7.851 8.878 9.635 1.00 87.19 102 ASP A N 1
ATOM 805 C CA . ASP A 1 102 ? 8.319 7.744 8.824 1.00 87.19 102 ASP A CA 1
ATOM 806 C C . ASP A 1 102 ? 7.132 6.886 8.350 1.00 87.19 102 ASP A C 1
ATOM 808 O O . ASP A 1 102 ? 7.101 6.438 7.204 1.00 87.19 102 ASP A O 1
ATOM 812 N N . GLU A 1 103 ? 6.122 6.690 9.205 1.00 90.62 103 GLU A N 1
ATOM 813 C CA . GLU A 1 103 ? 4.875 5.993 8.856 1.00 90.62 103 GLU A CA 1
ATOM 814 C C . GLU A 1 103 ? 4.096 6.749 7.780 1.00 90.62 103 GLU A C 1
ATOM 816 O O . GLU A 1 103 ? 3.645 6.156 6.795 1.00 90.62 103 GLU A O 1
ATOM 821 N N . ILE A 1 104 ? 3.983 8.069 7.947 1.00 89.75 104 ILE A N 1
ATOM 822 C CA . ILE A 1 104 ? 3.329 8.952 6.983 1.00 89.75 104 ILE A CA 1
ATOM 823 C C . ILE A 1 104 ? 4.085 8.924 5.654 1.00 89.75 104 ILE A C 1
ATOM 825 O O . ILE A 1 104 ? 3.478 8.643 4.623 1.00 89.75 104 ILE A O 1
ATOM 829 N N . ALA A 1 105 ? 5.404 9.131 5.662 1.00 88.94 105 ALA A N 1
ATOM 830 C CA . ALA A 1 105 ? 6.222 9.121 4.452 1.00 88.94 105 ALA A CA 1
ATOM 831 C C . ALA A 1 105 ? 6.137 7.779 3.707 1.00 88.94 105 ALA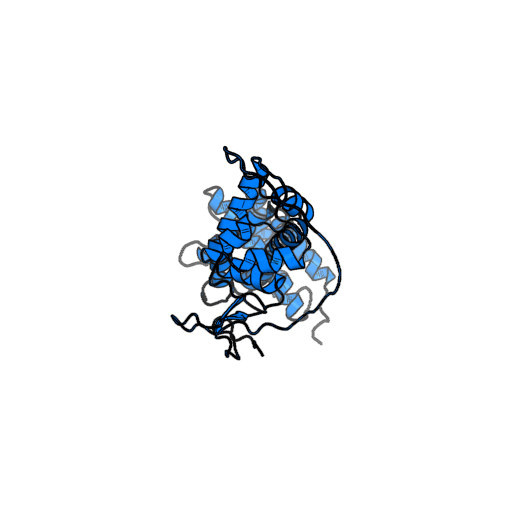 A C 1
ATOM 833 O O . ALA A 1 105 ? 5.961 7.761 2.486 1.00 88.94 105 ALA A O 1
ATOM 834 N N . LEU A 1 106 ? 6.201 6.655 4.429 1.00 90.94 106 LEU A N 1
ATOM 835 C CA . LEU A 1 106 ? 6.063 5.318 3.853 1.00 90.94 106 LEU A CA 1
ATOM 836 C C . LEU A 1 106 ? 4.715 5.148 3.142 1.00 90.94 106 LEU A C 1
ATOM 838 O O . LEU A 1 106 ? 4.683 4.728 1.981 1.00 90.94 106 LEU A O 1
ATOM 842 N N . PHE A 1 107 ? 3.614 5.497 3.816 1.00 91.75 107 PHE A N 1
ATOM 843 C CA . PHE A 1 107 ? 2.279 5.470 3.218 1.00 91.75 107 PHE A CA 1
ATOM 844 C C . PHE A 1 107 ? 2.225 6.351 1.974 1.00 91.75 107 PHE A C 1
ATOM 846 O O . PHE A 1 107 ? 1.783 5.920 0.912 1.00 91.75 107 PHE A O 1
ATOM 853 N N . GLU A 1 108 ? 2.715 7.582 2.087 1.00 88.62 108 GLU A N 1
ATOM 854 C CA . GLU A 1 108 ? 2.640 8.571 1.030 1.00 88.62 108 GLU A CA 1
ATOM 855 C C . GLU A 1 108 ? 3.384 8.166 -0.242 1.00 88.62 108 GLU A C 1
ATOM 857 O O . GLU A 1 108 ? 2.912 8.491 -1.335 1.00 88.62 108 GLU A O 1
ATOM 862 N N . ILE A 1 109 ? 4.528 7.493 -0.099 1.00 89.44 109 ILE A N 1
ATOM 863 C CA . ILE A 1 109 ? 5.331 6.976 -1.209 1.00 89.44 109 ILE A CA 1
ATOM 864 C C . ILE A 1 109 ? 4.626 5.788 -1.866 1.00 89.44 109 ILE A C 1
ATOM 866 O O . ILE A 1 109 ? 4.497 5.770 -3.091 1.00 89.44 109 ILE A O 1
ATOM 870 N N . ILE A 1 110 ? 4.150 4.818 -1.078 1.00 90.75 110 ILE A N 1
ATOM 871 C CA . ILE A 1 110 ? 3.510 3.601 -1.603 1.00 90.75 110 ILE A CA 1
ATOM 872 C C . ILE A 1 110 ? 2.161 3.921 -2.257 1.00 90.75 110 ILE A C 1
ATOM 874 O O . ILE A 1 110 ? 1.867 3.403 -3.331 1.00 90.75 110 ILE A O 1
ATOM 878 N N . ASP A 1 111 ? 1.355 4.802 -1.666 1.00 86.75 111 ASP A N 1
ATOM 879 C CA . ASP A 1 111 ? 0.034 5.168 -2.187 1.00 86.75 111 ASP A CA 1
ATOM 880 C C . ASP A 1 111 ? 0.111 5.820 -3.582 1.00 86.75 111 ASP A C 1
ATOM 882 O O . ASP A 1 111 ? -0.751 5.583 -4.426 1.00 86.75 111 ASP A O 1
ATOM 886 N N . ARG A 1 112 ? 1.207 6.524 -3.909 1.00 84.75 112 ARG A N 1
ATOM 887 C CA . ARG A 1 112 ? 1.431 7.059 -5.269 1.00 84.75 112 ARG A CA 1
ATOM 888 C C . ARG A 1 112 ? 1.519 5.975 -6.341 1.00 84.75 112 ARG A C 1
ATOM 890 O O . ARG A 1 112 ? 1.309 6.281 -7.508 1.00 84.75 112 ARG A O 1
ATOM 897 N N . TYR A 1 113 ? 1.795 4.723 -5.982 1.00 86.88 113 TYR A N 1
ATOM 898 C CA . TYR A 1 113 ? 1.786 3.611 -6.933 1.00 86.88 113 TYR A CA 1
ATOM 899 C C . TYR A 1 113 ? 0.376 3.083 -7.219 1.00 86.88 113 TYR A C 1
ATOM 901 O O . TYR A 1 113 ? 0.216 2.268 -8.123 1.00 86.88 113 TYR A O 1
ATOM 909 N N . GLN A 1 114 ? -0.673 3.559 -6.538 1.00 82.94 114 GLN A N 1
ATOM 910 C CA . GLN A 1 114 ? -2.051 3.173 -6.865 1.00 82.94 114 GLN A CA 1
ATOM 911 C C . GLN A 1 114 ? -2.474 3.595 -8.276 1.00 82.94 114 GLN A C 1
ATOM 913 O O . GLN A 1 114 ? -3.310 2.927 -8.879 1.00 82.94 114 GLN A O 1
ATOM 918 N N . VAL A 1 115 ? -1.883 4.662 -8.827 1.00 82.44 115 VAL A N 1
ATOM 919 C CA . VAL A 1 115 ? -2.138 5.088 -10.214 1.00 82.44 115 VAL A CA 1
ATOM 920 C C . VAL A 1 115 ? -1.341 4.283 -11.244 1.00 82.44 115 VAL A C 1
ATOM 922 O O . VAL A 1 115 ? -1.451 4.552 -12.439 1.00 82.44 115 VAL A O 1
ATOM 925 N N . LEU A 1 116 ? -0.522 3.317 -10.804 1.00 85.06 116 LEU A N 1
ATOM 926 C CA . LEU A 1 116 ? 0.285 2.493 -11.693 1.00 85.06 116 LEU A CA 1
ATOM 927 C C . LEU A 1 116 ? -0.633 1.704 -12.648 1.00 85.06 116 LEU A C 1
ATOM 929 O O . LEU A 1 116 ? -1.500 0.957 -12.186 1.00 85.06 116 LEU A O 1
ATOM 933 N N . PRO A 1 117 ? -0.431 1.823 -13.971 1.00 86.50 117 PRO A N 1
ATOM 934 C CA . PRO A 1 117 ? -1.187 1.055 -14.949 1.00 86.50 117 PRO A CA 1
ATOM 935 C C . PRO A 1 117 ? -0.990 -0.455 -14.776 1.00 86.50 117 PRO A C 1
ATOM 937 O O . PRO A 1 117 ? 0.010 -0.927 -14.228 1.00 86.50 117 PRO A O 1
ATOM 940 N N . GLY A 1 118 ? -1.939 -1.236 -15.292 1.00 89.38 118 GLY A N 1
ATOM 941 C CA . GLY A 1 118 ? -1.814 -2.689 -15.314 1.00 89.38 118 GLY A CA 1
ATOM 942 C C . GLY A 1 118 ? -0.601 -3.152 -16.129 1.00 89.38 118 GLY A C 1
ATOM 943 O O . GLY A 1 118 ? -0.137 -2.460 -17.036 1.00 89.38 118 GLY A O 1
ATOM 944 N N . LYS A 1 119 ? -0.114 -4.366 -15.843 1.00 92.50 119 LYS A N 1
ATOM 945 C CA . LYS A 1 119 ? 1.076 -4.960 -16.484 1.00 92.50 119 LYS A CA 1
ATOM 946 C C . LYS A 1 119 ? 1.061 -4.853 -18.018 1.00 92.50 119 LYS A C 1
ATOM 948 O O . LYS A 1 119 ? 2.071 -4.498 -18.618 1.00 92.50 119 LYS A O 1
ATOM 953 N N . GLU A 1 120 ? -0.071 -5.161 -18.655 1.00 90.06 120 GLU A N 1
ATOM 954 C CA . GLU A 1 120 ? -0.184 -5.146 -20.123 1.00 90.06 120 GLU A CA 1
ATOM 955 C C . GLU A 1 120 ? -0.121 -3.730 -20.706 1.00 90.06 120 GLU A C 1
ATOM 957 O O . GLU A 1 120 ? 0.467 -3.528 -21.766 1.00 90.06 120 GLU A O 1
ATOM 962 N N . ASP A 1 121 ? -0.675 -2.739 -20.011 1.00 90.31 121 ASP A N 1
ATOM 963 C CA . ASP A 1 121 ? -0.624 -1.352 -20.470 1.00 90.31 121 ASP A CA 1
ATOM 964 C C . ASP A 1 121 ? 0.766 -0.760 -20.246 1.00 90.31 121 ASP A C 1
ATOM 966 O O . ASP A 1 121 ? 1.312 -0.143 -21.159 1.00 90.31 121 ASP A O 1
ATOM 970 N N . LEU A 1 122 ? 1.399 -1.049 -19.101 1.00 89.56 122 LEU A N 1
ATOM 971 C CA . LEU A 1 122 ? 2.814 -0.741 -18.873 1.00 89.56 122 LEU A CA 1
ATOM 972 C C . LEU A 1 122 ? 3.692 -1.318 -19.984 1.00 89.56 122 LEU A C 1
ATOM 974 O O . LEU A 1 122 ? 4.514 -0.605 -20.550 1.00 89.56 122 LEU A O 1
ATOM 978 N N . LYS A 1 123 ? 3.489 -2.588 -20.348 1.00 87.81 123 LYS A N 1
ATOM 979 C CA . LYS A 1 123 ? 4.227 -3.228 -21.441 1.00 87.81 123 LYS A CA 1
ATOM 980 C C . LYS A 1 123 ? 4.027 -2.496 -22.771 1.00 87.81 123 LYS A C 1
ATOM 982 O O . LYS A 1 123 ? 5.004 -2.260 -23.475 1.00 87.81 123 LYS A O 1
ATOM 987 N N . LYS A 1 124 ? 2.794 -2.119 -23.128 1.00 87.81 124 LYS A N 1
ATOM 988 C CA . LYS A 1 124 ? 2.529 -1.348 -24.359 1.00 87.81 124 LYS A CA 1
ATOM 989 C C . LYS A 1 124 ? 3.243 0.002 -24.342 1.00 87.81 124 LYS A C 1
ATOM 991 O O . LYS A 1 124 ? 3.872 0.353 -25.336 1.00 87.81 124 LYS A O 1
ATOM 996 N N . MET A 1 125 ? 3.184 0.721 -23.220 1.00 86.81 125 MET A N 1
ATOM 997 C CA . MET A 1 125 ? 3.864 2.010 -23.054 1.00 86.81 125 MET A CA 1
ATOM 998 C C . MET A 1 125 ? 5.386 1.871 -23.150 1.00 86.81 125 MET A C 1
ATOM 1000 O O . MET A 1 125 ? 6.034 2.690 -23.793 1.00 86.81 125 MET A O 1
ATOM 1004 N N . LEU A 1 126 ? 5.956 0.796 -22.598 1.00 84.38 126 LEU A N 1
ATOM 1005 C CA . LEU A 1 126 ? 7.388 0.493 -22.688 1.00 84.38 126 LEU A CA 1
ATOM 1006 C C . LEU A 1 126 ? 7.865 0.182 -24.104 1.00 84.38 126 LEU A C 1
ATOM 1008 O O . LEU A 1 126 ? 8.997 0.504 -24.464 1.00 84.38 126 LEU A O 1
ATOM 1012 N N . LEU A 1 127 ? 7.019 -0.478 -24.892 1.00 83.00 127 LEU A N 1
ATOM 1013 C CA . LEU A 1 127 ? 7.328 -0.866 -26.266 1.00 83.00 127 LEU A CA 1
ATOM 1014 C C . LEU A 1 127 ? 7.062 0.256 -27.278 1.00 83.00 127 LEU A C 1
ATOM 1016 O O . LEU A 1 127 ? 7.464 0.131 -28.437 1.00 83.00 127 LEU A O 1
ATOM 1020 N N . ALA A 1 128 ? 6.405 1.344 -26.871 1.00 81.88 128 ALA A N 1
ATOM 1021 C CA . ALA A 1 128 ? 6.175 2.488 -27.739 1.00 81.88 128 ALA A CA 1
ATOM 1022 C C . ALA A 1 128 ? 7.513 3.146 -28.134 1.00 81.88 128 ALA A C 1
ATOM 1024 O O . ALA A 1 128 ? 8.377 3.408 -27.297 1.00 81.88 128 ALA A O 1
ATOM 1025 N N . ARG A 1 129 ? 7.689 3.403 -29.440 1.00 62.50 129 ARG A N 1
ATOM 1026 C CA . ARG A 1 129 ? 8.942 3.934 -30.013 1.00 62.50 129 ARG A CA 1
ATOM 1027 C C . ARG A 1 129 ? 9.282 5.338 -29.503 1.00 62.50 129 ARG A C 1
ATOM 1029 O O . ARG A 1 129 ? 10.455 5.620 -29.276 1.00 62.50 129 ARG A O 1
ATOM 1036 N N . SER A 1 130 ? 8.277 6.189 -29.316 1.00 61.53 130 SER A N 1
ATOM 1037 C CA . SER A 1 130 ? 8.406 7.542 -28.768 1.00 61.53 130 SER A CA 1
ATOM 1038 C C . SER A 1 130 ? 7.020 8.160 -28.557 1.00 61.53 130 SER A C 1
ATOM 1040 O O . SER A 1 130 ? 6.070 7.822 -29.266 1.00 61.53 130 SER A O 1
ATOM 1042 N N . GLY A 1 131 ? 6.898 9.046 -27.567 1.00 62.28 131 GLY A N 1
ATOM 1043 C CA . GLY A 1 131 ? 5.647 9.710 -27.189 1.00 62.28 131 GLY A CA 1
ATOM 1044 C C . GLY A 1 131 ? 5.591 9.983 -25.685 1.00 62.28 131 GLY A C 1
ATOM 1045 O O . GLY A 1 131 ? 6.295 9.323 -24.920 1.00 62.28 131 GLY A O 1
ATOM 1046 N N . GLY A 1 132 ? 4.736 10.923 -25.263 1.00 64.56 132 GLY A N 1
ATOM 1047 C CA . GLY A 1 132 ? 4.655 11.370 -23.863 1.00 64.56 132 GLY A CA 1
ATOM 1048 C C . GLY A 1 132 ? 4.473 10.231 -22.852 1.00 64.56 132 GLY A C 1
ATOM 1049 O O . GLY A 1 132 ? 5.124 10.228 -21.812 1.00 64.56 132 GLY A O 1
ATOM 1050 N N . ASP A 1 133 ? 3.681 9.214 -23.198 1.00 68.12 133 ASP A N 1
ATOM 1051 C CA . ASP A 1 133 ? 3.443 8.051 -22.332 1.00 68.12 133 ASP A CA 1
ATOM 1052 C C . ASP A 1 133 ? 4.667 7.119 -22.223 1.00 68.12 133 ASP A C 1
ATOM 1054 O O . ASP A 1 133 ? 4.918 6.543 -21.165 1.00 68.12 133 ASP A O 1
ATOM 1058 N N . SER A 1 134 ? 5.467 6.985 -23.291 1.00 73.06 134 SER A N 1
ATOM 1059 C CA . SER A 1 134 ? 6.713 6.195 -23.269 1.00 73.06 134 SER A CA 1
ATOM 1060 C C . SER A 1 134 ? 7.748 6.848 -22.359 1.00 73.06 134 SER A C 1
ATOM 1062 O O . SER A 1 134 ? 8.423 6.164 -21.590 1.00 73.06 134 SER A O 1
ATOM 1064 N N . ASP A 1 135 ? 7.879 8.169 -22.459 1.00 76.50 135 ASP A N 1
ATOM 1065 C CA . ASP A 1 135 ? 8.893 8.917 -21.719 1.00 76.50 135 ASP A CA 1
ATOM 1066 C C . ASP A 1 135 ? 8.533 8.963 -20.230 1.00 76.50 135 ASP A C 1
ATOM 1068 O O . ASP A 1 135 ? 9.375 8.658 -19.388 1.00 76.50 135 ASP A O 1
ATOM 1072 N N . PHE A 1 136 ? 7.248 9.154 -19.911 1.00 77.56 136 PHE A N 1
ATOM 1073 C CA . PHE A 1 136 ? 6.733 9.030 -18.548 1.00 77.56 136 PHE A CA 1
ATOM 1074 C C . PHE A 1 136 ? 7.049 7.667 -17.911 1.00 77.56 136 PHE A C 1
ATOM 1076 O O . PHE A 1 136 ? 7.541 7.605 -16.784 1.00 77.56 136 PHE A O 1
ATOM 1083 N N . VAL A 1 137 ? 6.786 6.556 -18.611 1.00 81.75 137 VAL A N 1
ATOM 1084 C CA . VAL A 1 137 ? 7.028 5.218 -18.045 1.00 81.75 137 VAL A CA 1
ATOM 1085 C C . VAL A 1 137 ? 8.527 4.920 -17.908 1.00 81.75 137 VAL A C 1
ATOM 1087 O O . VAL A 1 137 ? 8.932 4.258 -16.949 1.00 81.75 137 VAL A O 1
ATOM 1090 N N . LYS A 1 138 ? 9.373 5.427 -18.812 1.00 81.56 138 LYS A N 1
ATOM 1091 C CA . LYS A 1 138 ? 10.836 5.327 -18.676 1.00 81.56 138 LYS A CA 1
ATOM 1092 C C . LYS A 1 138 ? 11.335 6.098 -17.457 1.00 81.56 138 LYS A C 1
ATOM 1094 O O . LYS A 1 138 ? 12.102 5.538 -16.675 1.00 81.56 138 LYS A O 1
ATOM 1099 N N . ASP A 1 139 ? 10.858 7.323 -17.253 1.00 82.25 139 ASP A N 1
ATOM 1100 C CA . ASP A 1 139 ? 11.198 8.135 -16.081 1.00 82.25 139 ASP A CA 1
ATOM 1101 C C . ASP A 1 139 ? 10.728 7.471 -14.783 1.00 82.25 139 ASP A C 1
ATOM 1103 O O . ASP A 1 139 ? 11.482 7.396 -13.810 1.00 82.25 139 ASP A O 1
ATOM 1107 N N . LEU A 1 140 ? 9.519 6.901 -14.780 1.00 83.56 140 LEU A N 1
ATOM 1108 C CA . LEU A 1 140 ? 9.003 6.120 -13.659 1.00 83.56 140 LEU A CA 1
ATOM 1109 C C . LEU A 1 140 ? 9.925 4.942 -13.321 1.00 83.56 140 LEU A C 1
ATOM 1111 O O . LEU A 1 140 ? 10.253 4.742 -12.154 1.00 83.56 140 LEU A O 1
ATOM 1115 N N . ILE A 1 141 ? 10.367 4.178 -14.324 1.00 84.19 141 ILE A N 1
ATOM 1116 C CA . ILE A 1 141 ? 11.309 3.065 -14.139 1.00 84.19 141 ILE A CA 1
ATOM 1117 C C . ILE A 1 141 ? 12.638 3.557 -13.579 1.00 84.19 141 ILE A C 1
ATOM 1119 O O . ILE A 1 141 ? 13.159 2.956 -12.638 1.00 84.19 141 ILE A O 1
ATOM 1123 N N . HIS A 1 142 ? 13.177 4.641 -14.135 1.00 82.12 142 HIS A N 1
ATOM 1124 C CA . HIS A 1 142 ? 14.412 5.245 -13.652 1.00 82.12 142 HIS A CA 1
ATOM 1125 C C . HIS A 1 142 ? 14.295 5.606 -12.169 1.00 82.12 142 HIS A C 1
ATOM 1127 O O . HIS A 1 142 ? 15.088 5.142 -11.351 1.00 82.12 142 HIS A O 1
ATOM 1133 N N . VAL A 1 143 ? 13.268 6.369 -11.794 1.00 82.69 143 VAL A N 1
ATOM 1134 C CA . VAL A 1 143 ? 13.050 6.791 -10.405 1.00 82.69 143 VAL A CA 1
ATOM 1135 C C . VAL A 1 143 ? 12.804 5.592 -9.485 1.00 82.69 143 VAL A C 1
ATOM 1137 O O . VAL A 1 143 ? 13.353 5.538 -8.380 1.00 82.69 143 VAL A O 1
ATOM 1140 N N . HIS A 1 144 ? 12.026 4.609 -9.942 1.00 85.38 144 HIS A N 1
ATOM 1141 C CA . HIS A 1 144 ? 11.705 3.410 -9.177 1.00 85.38 144 HIS A CA 1
ATOM 1142 C C . HIS A 1 144 ? 12.954 2.596 -8.826 1.00 85.38 144 HIS A C 1
ATOM 1144 O O . HIS A 1 144 ? 13.234 2.392 -7.645 1.00 85.38 144 HIS A O 1
ATOM 1150 N N . TYR A 1 145 ? 13.724 2.166 -9.831 1.00 82.38 145 TYR A N 1
ATOM 1151 C CA . TYR A 1 145 ? 14.863 1.267 -9.620 1.00 82.38 145 TYR A CA 1
ATOM 1152 C C . TYR A 1 145 ? 16.114 1.966 -9.085 1.00 82.38 145 TYR A C 1
ATOM 1154 O O . TYR A 1 145 ? 17.001 1.287 -8.568 1.00 82.38 145 TYR A O 1
ATOM 1162 N N . THR A 1 146 ? 16.218 3.292 -9.216 1.00 79.50 146 THR A N 1
ATOM 1163 C CA . THR A 1 146 ? 17.355 4.043 -8.667 1.00 79.50 146 THR A CA 1
ATOM 1164 C C . THR A 1 146 ? 17.114 4.504 -7.233 1.00 79.50 146 THR A C 1
ATOM 1166 O O . THR A 1 146 ? 18.048 4.464 -6.436 1.00 79.50 146 THR A O 1
ATOM 1169 N N . TYR A 1 147 ? 15.896 4.932 -6.888 1.00 80.62 147 TYR A N 1
ATOM 1170 C CA . TYR A 1 147 ? 15.653 5.625 -5.619 1.00 80.62 147 TYR A CA 1
ATOM 1171 C C . TYR A 1 147 ? 14.551 4.987 -4.780 1.00 80.62 147 TYR A C 1
ATOM 1173 O O . TYR A 1 147 ? 14.775 4.676 -3.610 1.00 80.62 147 TYR A O 1
ATOM 1181 N N . ILE A 1 148 ? 13.357 4.805 -5.350 1.00 85.75 148 ILE A N 1
ATOM 1182 C CA . ILE A 1 148 ? 12.177 4.480 -4.541 1.00 85.75 148 ILE A CA 1
ATOM 1183 C C . ILE A 1 148 ? 12.254 3.070 -3.968 1.00 85.75 148 ILE A C 1
ATOM 1185 O O . ILE A 1 148 ? 11.944 2.897 -2.794 1.00 85.75 148 ILE A O 1
ATOM 1189 N N . ASP A 1 149 ? 12.686 2.078 -4.746 1.00 85.31 149 ASP A N 1
ATOM 1190 C CA . ASP A 1 149 ? 12.730 0.705 -4.246 1.00 85.31 149 ASP A CA 1
ATOM 1191 C C . ASP A 1 149 ? 13.699 0.533 -3.072 1.00 85.31 149 ASP A C 1
ATOM 1193 O O . ASP A 1 149 ? 13.326 -0.046 -2.052 1.00 85.31 149 ASP A O 1
ATOM 1197 N N . GLY A 1 150 ? 14.902 1.109 -3.162 1.00 82.31 150 GLY A N 1
ATOM 1198 C CA . GLY A 1 150 ? 15.867 1.076 -2.062 1.00 82.31 150 GLY A CA 1
ATOM 1199 C C . GLY A 1 150 ? 15.348 1.796 -0.816 1.00 82.31 150 GLY A C 1
ATOM 1200 O O . GLY A 1 150 ? 15.454 1.269 0.291 1.00 82.31 150 GLY A O 1
ATOM 1201 N N . LEU A 1 151 ? 14.726 2.966 -0.998 1.00 85.06 151 LEU A N 1
ATOM 1202 C CA . LEU A 1 151 ? 14.126 3.737 0.090 1.00 85.06 151 LEU A CA 1
ATOM 1203 C C . LEU A 1 151 ? 12.994 2.961 0.782 1.00 85.06 151 LEU A C 1
ATOM 1205 O O . LEU A 1 151 ? 13.000 2.816 2.003 1.00 85.06 151 LEU A O 1
ATOM 1209 N N . VAL A 1 152 ? 12.034 2.438 0.014 1.00 87.44 152 VAL A N 1
ATOM 1210 C CA . VAL A 1 152 ? 10.887 1.687 0.547 1.00 87.44 152 VAL A CA 1
ATOM 1211 C C . VAL A 1 152 ? 11.348 0.387 1.194 1.00 87.44 152 VAL A C 1
ATOM 1213 O O . VAL A 1 152 ? 10.933 0.084 2.310 1.00 87.44 152 VAL A O 1
ATOM 1216 N N . THR A 1 153 ? 12.253 -0.353 0.558 1.00 87.38 153 THR A N 1
ATOM 1217 C CA . THR A 1 153 ? 12.804 -1.589 1.125 1.00 87.38 153 THR A CA 1
ATOM 1218 C C . THR A 1 153 ? 13.547 -1.323 2.434 1.00 87.38 153 THR A C 1
ATOM 1220 O O . THR A 1 153 ? 13.352 -2.078 3.384 1.00 87.38 153 THR A O 1
ATOM 1223 N N . GLY A 1 154 ? 14.314 -0.231 2.534 1.00 84.38 154 GLY A N 1
ATOM 1224 C CA . GLY A 1 154 ? 14.978 0.182 3.777 1.00 84.38 154 GLY A CA 1
ATOM 1225 C C . GLY A 1 154 ? 14.004 0.586 4.891 1.00 84.38 154 GLY A C 1
ATOM 1226 O O . GLY A 1 154 ? 14.206 0.243 6.053 1.00 84.38 154 GLY A O 1
ATOM 1227 N N . MET A 1 155 ? 12.892 1.248 4.558 1.00 85.06 155 MET A N 1
ATOM 1228 C CA . MET A 1 155 ? 11.839 1.542 5.542 1.00 85.06 155 MET A CA 1
ATOM 1229 C C . MET A 1 155 ? 11.098 0.273 5.996 1.00 85.06 155 MET A C 1
ATOM 1231 O O . MET A 1 155 ? 10.720 0.152 7.160 1.00 85.06 155 MET A O 1
ATOM 1235 N N . LEU A 1 156 ? 10.901 -0.697 5.098 1.00 86.75 156 LEU A N 1
ATOM 1236 C CA . LEU A 1 156 ? 10.181 -1.943 5.378 1.00 86.75 156 LEU A CA 1
ATOM 1237 C C . LEU A 1 156 ? 11.048 -3.032 6.032 1.00 86.75 156 LEU A C 1
ATOM 1239 O O . LEU A 1 156 ? 10.503 -3.957 6.645 1.00 86.75 156 LEU A O 1
ATOM 1243 N N . SER A 1 157 ? 12.374 -2.981 5.901 1.00 78.75 157 SER A N 1
ATOM 1244 C CA . SER A 1 157 ? 13.294 -3.986 6.457 1.00 78.75 157 SER A CA 1
ATOM 1245 C C . SER A 1 157 ? 13.305 -4.004 7.990 1.00 78.75 157 SER A C 1
ATOM 1247 O O . SER A 1 157 ? 13.740 -4.990 8.578 1.00 78.75 157 SER A O 1
ATOM 1249 N N . GLY A 1 158 ? 12.748 -2.976 8.640 1.00 64.25 158 GLY A N 1
ATOM 1250 C CA . GLY A 1 158 ? 12.724 -2.851 10.098 1.00 64.25 158 GLY A CA 1
ATOM 1251 C C . GLY A 1 158 ? 14.031 -2.310 10.676 1.00 64.25 158 GLY A C 1
ATOM 1252 O O . GLY A 1 158 ? 14.161 -2.223 11.891 1.00 64.25 158 GLY A O 1
ATOM 1253 N N . GLU A 1 159 ? 14.984 -1.902 9.829 1.00 60.22 159 GLU A N 1
ATOM 1254 C CA . GLU A 1 159 ? 16.160 -1.134 10.264 1.00 60.22 159 GLU A CA 1
ATOM 1255 C C . GLU A 1 159 ? 15.739 0.192 10.915 1.00 60.22 159 GLU A C 1
ATOM 1257 O O . GLU A 1 159 ? 16.353 0.649 11.880 1.00 60.22 159 GLU A O 1
ATOM 1262 N N . SER A 1 160 ? 14.620 0.760 10.455 1.00 60.47 160 SER A N 1
ATOM 1263 C CA . SER A 1 160 ? 13.895 1.791 11.185 1.00 60.47 160 SER A CA 1
ATOM 1264 C C . SER A 1 160 ? 12.909 1.141 12.163 1.00 60.47 160 SER A C 1
ATOM 1266 O O . SER A 1 160 ? 11.781 0.810 11.801 1.00 60.47 160 SER A O 1
ATOM 1268 N N . ASN A 1 161 ? 13.293 1.008 13.438 1.00 65.81 161 ASN A N 1
ATOM 1269 C CA . ASN A 1 161 ? 12.404 0.604 14.550 1.00 65.81 161 ASN A CA 1
ATOM 1270 C C . ASN A 1 161 ? 11.274 1.623 14.844 1.00 65.81 161 ASN A C 1
ATOM 1272 O O . ASN A 1 161 ? 10.691 1.620 15.928 1.00 65.81 161 ASN A O 1
ATOM 1276 N N . ARG A 1 162 ? 11.004 2.546 13.917 1.00 80.06 162 ARG A N 1
ATOM 1277 C CA . ARG A 1 162 ? 10.095 3.681 14.094 1.00 80.06 162 ARG A CA 1
ATOM 1278 C C . ARG A 1 162 ? 8.723 3.416 13.483 1.00 80.06 162 ARG A C 1
ATOM 1280 O O . ARG A 1 162 ? 7.760 4.009 13.938 1.00 80.06 162 ARG A O 1
ATOM 1287 N N . VAL A 1 163 ? 8.602 2.507 12.516 1.00 85.25 163 VAL A N 1
ATOM 1288 C CA . VAL A 1 163 ? 7.320 2.186 11.864 1.00 85.25 163 VAL A CA 1
ATOM 1289 C C . VAL A 1 163 ? 6.633 1.030 12.593 1.00 85.25 163 VAL A C 1
ATOM 1291 O O . VAL A 1 163 ? 7.248 -0.014 12.823 1.00 85.25 163 VAL A O 1
ATOM 1294 N N . ASN A 1 164 ? 5.346 1.180 12.924 1.00 88.75 164 ASN A N 1
ATOM 1295 C CA . ASN A 1 164 ? 4.547 0.114 13.527 1.00 88.75 164 ASN A CA 1
ATOM 1296 C C . ASN A 1 164 ? 4.627 -1.184 12.684 1.00 88.75 164 ASN A C 1
ATOM 1298 O O . ASN A 1 164 ? 4.335 -1.161 11.482 1.00 88.75 164 ASN A O 1
ATOM 1302 N N . PRO A 1 165 ? 4.960 -2.345 13.283 1.00 90.81 165 PRO A N 1
ATOM 1303 C CA . PRO A 1 165 ? 5.048 -3.622 12.573 1.00 90.81 165 PRO A CA 1
ATOM 1304 C C . PRO A 1 165 ? 3.790 -4.020 11.789 1.00 90.81 165 PRO A C 1
ATOM 1306 O O . PRO A 1 165 ? 3.901 -4.677 10.753 1.00 90.81 165 PRO A O 1
ATOM 1309 N N . LEU A 1 166 ? 2.601 -3.620 12.251 1.00 92.44 166 LEU A N 1
ATOM 1310 C CA . LEU A 1 166 ? 1.339 -3.867 11.548 1.00 92.44 166 LEU A CA 1
ATOM 1311 C C . LEU A 1 166 ? 1.257 -3.059 10.245 1.00 92.44 166 LEU A C 1
ATOM 1313 O O . LEU A 1 166 ? 0.856 -3.601 9.214 1.00 92.44 166 LEU A O 1
ATOM 1317 N N . ILE A 1 167 ? 1.713 -1.801 10.263 1.00 93.75 167 ILE A N 1
ATOM 1318 C CA . ILE A 1 167 ? 1.837 -0.971 9.058 1.00 93.75 167 ILE A CA 1
ATOM 1319 C C . ILE A 1 167 ? 2.872 -1.593 8.119 1.00 93.75 167 ILE A C 1
ATOM 1321 O O . ILE A 1 167 ? 2.575 -1.793 6.942 1.00 93.75 167 ILE A O 1
ATOM 1325 N N . ILE A 1 168 ? 4.048 -1.988 8.627 1.00 91.94 168 ILE A N 1
ATOM 1326 C CA . ILE A 1 168 ? 5.088 -2.657 7.822 1.00 91.94 168 ILE A CA 1
ATOM 1327 C C . ILE A 1 168 ? 4.520 -3.894 7.119 1.00 91.94 168 ILE A C 1
ATOM 1329 O O . ILE A 1 168 ? 4.749 -4.086 5.926 1.00 91.94 168 ILE A O 1
ATOM 1333 N N . GLN A 1 169 ? 3.784 -4.745 7.836 1.00 91.12 169 GLN A N 1
ATOM 1334 C CA . GLN A 1 169 ? 3.212 -5.969 7.278 1.00 91.12 169 GLN A CA 1
ATOM 1335 C C . GLN A 1 169 ? 2.256 -5.678 6.115 1.00 91.12 169 GLN A C 1
ATOM 1337 O O . GLN A 1 169 ? 2.353 -6.320 5.065 1.00 91.12 169 GLN A O 1
ATOM 1342 N N . TYR A 1 170 ? 1.360 -4.704 6.283 1.00 94.38 170 TYR A N 1
ATOM 1343 C CA . TYR A 1 170 ? 0.441 -4.287 5.227 1.00 94.38 170 TYR A CA 1
ATOM 1344 C C . TYR A 1 170 ? 1.198 -3.691 4.032 1.00 94.38 170 TYR A C 1
ATOM 1346 O O . TYR A 1 170 ? 1.004 -4.108 2.888 1.00 94.38 170 TYR A O 1
ATOM 1354 N N . MET A 1 171 ? 2.126 -2.772 4.303 1.00 94.00 171 MET A N 1
ATOM 1355 C CA . MET A 1 171 ? 2.885 -2.052 3.282 1.00 94.00 171 MET A CA 1
ATOM 1356 C C . MET A 1 171 ? 3.822 -2.961 2.489 1.00 94.00 171 MET A C 1
ATOM 1358 O O . MET A 1 171 ? 3.940 -2.794 1.279 1.00 94.00 171 MET A O 1
ATOM 1362 N N . LYS A 1 172 ? 4.413 -3.993 3.107 1.00 92.31 172 LYS A N 1
ATOM 1363 C CA . LYS A 1 172 ? 5.175 -5.034 2.392 1.00 92.31 172 LYS A CA 1
ATOM 1364 C C . LYS A 1 172 ? 4.340 -5.727 1.327 1.00 92.31 172 LYS A C 1
ATOM 1366 O O . LYS A 1 172 ? 4.832 -5.992 0.230 1.00 92.31 172 LYS A O 1
ATOM 1371 N N . LYS A 1 173 ? 3.082 -6.037 1.643 1.00 92.25 173 LYS A N 1
ATOM 1372 C CA . LYS A 1 173 ? 2.179 -6.707 0.708 1.00 92.25 173 LYS A CA 1
ATOM 1373 C C . LYS A 1 173 ? 1.809 -5.793 -0.460 1.00 92.25 173 LYS A C 1
ATOM 1375 O O . LYS A 1 173 ? 1.868 -6.241 -1.605 1.00 92.25 173 LYS A O 1
ATOM 1380 N N . GLU A 1 174 ? 1.469 -4.536 -0.181 1.00 92.19 174 GLU A N 1
ATOM 1381 C CA . GLU A 1 174 ? 1.141 -3.559 -1.226 1.00 92.19 174 GLU A CA 1
ATOM 1382 C C . GLU A 1 174 ? 2.361 -3.238 -2.097 1.00 92.19 174 GLU A C 1
ATOM 1384 O O . GLU A 1 174 ? 2.263 -3.305 -3.323 1.00 92.19 174 GLU A O 1
ATOM 1389 N N . TRP A 1 175 ? 3.532 -3.006 -1.492 1.00 93.25 175 TRP A N 1
ATOM 1390 C CA . TRP A 1 175 ? 4.778 -2.771 -2.224 1.00 93.25 175 TRP A CA 1
ATOM 1391 C C . TRP A 1 175 ? 5.107 -3.931 -3.160 1.00 93.25 175 TRP A C 1
ATOM 1393 O O . TRP A 1 175 ? 5.302 -3.723 -4.354 1.00 93.25 175 TRP A O 1
ATOM 1403 N N . LYS A 1 176 ? 5.052 -5.172 -2.657 1.00 91.69 176 LYS A N 1
ATOM 1404 C CA . LYS A 1 176 ? 5.280 -6.373 -3.471 1.00 91.69 176 LYS A CA 1
ATOM 1405 C C . LYS A 1 176 ? 4.321 -6.459 -4.661 1.00 91.69 176 LYS A C 1
ATOM 1407 O O . LYS A 1 176 ? 4.725 -6.898 -5.737 1.00 91.69 176 LYS A O 1
ATOM 1412 N N . ARG A 1 177 ? 3.054 -6.054 -4.506 1.00 91.62 177 ARG A N 1
ATOM 1413 C CA . ARG A 1 177 ? 2.089 -6.028 -5.620 1.00 91.62 177 ARG A CA 1
ATOM 1414 C C . ARG A 1 177 ? 2.532 -5.054 -6.716 1.00 91.62 177 ARG A C 1
ATOM 1416 O O . ARG A 1 177 ? 2.501 -5.415 -7.891 1.00 91.62 177 ARG A O 1
ATOM 1423 N N . PHE A 1 178 ? 2.948 -3.847 -6.346 1.00 90.50 178 PHE A N 1
ATOM 1424 C CA . PHE A 1 178 ? 3.380 -2.828 -7.305 1.00 90.50 178 PHE A CA 1
ATOM 1425 C C . PHE A 1 178 ? 4.726 -3.167 -7.957 1.00 90.50 178 PHE A C 1
ATOM 1427 O O . PHE A 1 178 ? 4.815 -3.182 -9.185 1.00 90.50 178 PHE A O 1
ATOM 1434 N N . ASP A 1 179 ? 5.730 -3.527 -7.155 1.00 89.00 179 ASP A N 1
ATOM 1435 C CA . ASP A 1 179 ? 7.065 -3.931 -7.613 1.00 89.00 179 ASP A CA 1
ATOM 1436 C C . ASP A 1 179 ? 6.994 -5.126 -8.574 1.00 89.00 179 ASP A C 1
ATOM 1438 O O . ASP A 1 179 ? 7.585 -5.094 -9.653 1.00 89.00 179 ASP A O 1
ATOM 1442 N N . SER A 1 180 ? 6.186 -6.146 -8.257 1.00 89.94 180 SER A N 1
ATOM 1443 C CA . SER A 1 180 ? 6.002 -7.289 -9.161 1.00 89.94 180 SER A CA 1
ATOM 1444 C C . SER A 1 180 ? 5.282 -6.912 -10.456 1.00 89.94 180 SER A C 1
ATOM 1446 O O . SER A 1 180 ? 5.636 -7.422 -11.518 1.00 89.94 180 SER A O 1
ATOM 1448 N N . THR A 1 181 ? 4.300 -6.008 -10.410 1.00 90.62 181 THR A N 1
ATOM 1449 C CA . THR A 1 181 ? 3.601 -5.532 -11.616 1.00 90.62 181 THR A CA 1
ATOM 1450 C C . THR A 1 181 ? 4.571 -4.829 -12.562 1.00 90.62 181 THR A C 1
ATOM 1452 O O . THR A 1 181 ? 4.610 -5.152 -13.752 1.00 90.62 181 THR A O 1
ATOM 1455 N N . LEU A 1 182 ? 5.395 -3.925 -12.027 1.00 88.94 182 LEU A N 1
ATOM 1456 C CA . LEU A 1 182 ? 6.387 -3.188 -12.801 1.00 88.94 182 LEU A CA 1
ATOM 1457 C C . LEU A 1 182 ? 7.506 -4.106 -13.309 1.00 88.94 182 LEU A C 1
ATOM 1459 O O . LEU A 1 182 ? 7.804 -4.104 -14.503 1.00 88.94 182 LEU A O 1
ATOM 1463 N N . SER A 1 183 ? 8.082 -4.930 -12.432 1.00 86.25 183 SER A N 1
ATOM 1464 C CA . SER A 1 183 ? 9.158 -5.867 -12.776 1.00 86.25 183 SER A CA 1
ATOM 1465 C C . SER A 1 183 ? 8.735 -6.831 -13.879 1.00 86.25 183 SER A C 1
ATOM 1467 O O . SER A 1 183 ? 9.455 -7.006 -14.860 1.00 86.25 183 SER A O 1
ATOM 1469 N N . ASN A 1 184 ? 7.530 -7.397 -13.786 1.00 89.12 184 ASN A N 1
ATOM 1470 C CA . ASN A 1 184 ? 7.015 -8.296 -14.815 1.00 89.12 184 ASN A CA 1
ATOM 1471 C C . ASN A 1 184 ? 6.774 -7.577 -16.149 1.00 89.12 184 ASN A C 1
ATOM 1473 O O . ASN A 1 184 ? 7.089 -8.138 -17.196 1.00 89.12 184 ASN A O 1
ATOM 1477 N N . ALA A 1 185 ? 6.263 -6.341 -16.135 1.00 89.44 185 ALA A N 1
ATOM 1478 C CA . ALA A 1 185 ? 6.087 -5.558 -17.360 1.00 89.44 185 ALA A CA 1
ATOM 1479 C C . ALA A 1 185 ? 7.432 -5.263 -18.047 1.00 89.44 185 ALA A C 1
ATOM 1481 O O . ALA A 1 185 ? 7.549 -5.404 -19.265 1.00 89.44 185 ALA A O 1
ATOM 1482 N N . VAL A 1 186 ? 8.460 -4.920 -17.265 1.00 86.31 186 VAL A N 1
ATOM 1483 C CA . VAL A 1 186 ? 9.826 -4.697 -17.759 1.00 86.31 186 VAL A CA 1
ATOM 1484 C C . VAL A 1 186 ? 10.421 -5.979 -18.335 1.00 86.31 186 VAL A C 1
ATOM 1486 O O . VAL A 1 186 ? 10.927 -5.960 -19.456 1.00 86.31 186 VAL A O 1
ATOM 1489 N N . ILE A 1 187 ? 10.316 -7.100 -17.618 1.00 84.75 187 ILE A N 1
ATOM 1490 C CA . ILE A 1 187 ? 10.791 -8.410 -18.082 1.00 84.75 187 ILE A CA 1
ATOM 1491 C C . ILE A 1 187 ? 10.117 -8.794 -19.406 1.00 84.75 187 ILE A C 1
ATOM 1493 O O . ILE A 1 187 ? 10.799 -9.190 -20.353 1.00 84.75 187 ILE A O 1
ATOM 1497 N N . ASP A 1 188 ? 8.793 -8.653 -19.495 1.00 86.31 188 ASP A N 1
ATOM 1498 C CA . ASP A 1 188 ? 8.031 -8.982 -20.702 1.00 86.31 188 ASP A CA 1
ATOM 1499 C C . ASP A 1 188 ? 8.405 -8.066 -21.880 1.00 86.31 188 ASP A C 1
ATOM 1501 O O . ASP A 1 188 ? 8.482 -8.528 -23.021 1.00 86.31 188 ASP A O 1
ATOM 1505 N N . ALA A 1 189 ? 8.667 -6.781 -21.628 1.00 84.19 189 ALA A N 1
ATOM 1506 C CA . ALA A 1 189 ? 9.095 -5.835 -22.655 1.00 84.19 189 ALA A CA 1
ATOM 1507 C C . ALA A 1 189 ? 10.543 -6.087 -23.127 1.00 84.19 189 ALA A C 1
ATOM 1509 O O . ALA A 1 189 ? 10.815 -6.019 -24.329 1.00 84.19 189 ALA A O 1
ATOM 1510 N N . ILE A 1 190 ? 11.460 -6.465 -22.226 1.00 80.00 190 ILE A N 1
ATOM 1511 C CA . ILE A 1 190 ? 12.832 -6.872 -22.582 1.00 80.00 190 ILE A CA 1
ATOM 1512 C C . ILE A 1 190 ? 12.800 -8.120 -23.464 1.00 80.00 190 ILE A C 1
ATOM 1514 O O . ILE A 1 190 ? 13.458 -8.151 -24.501 1.00 80.00 190 ILE A O 1
ATOM 1518 N N . LYS A 1 191 ? 12.004 -9.132 -23.096 1.00 78.81 191 LYS A N 1
ATOM 1519 C CA . LYS A 1 191 ? 11.857 -10.358 -23.895 1.00 78.81 191 LYS A CA 1
ATOM 1520 C C . LYS A 1 191 ? 11.294 -10.090 -25.291 1.00 78.81 191 LYS A C 1
ATOM 1522 O O . LYS A 1 191 ? 11.647 -10.802 -26.222 1.00 78.81 191 LYS A O 1
ATOM 1527 N N . ALA A 1 192 ? 10.424 -9.089 -25.433 1.00 79.62 192 ALA A N 1
ATOM 1528 C CA . ALA A 1 192 ? 9.763 -8.786 -26.699 1.00 79.62 192 ALA A CA 1
ATOM 1529 C C . ALA A 1 192 ? 10.635 -7.987 -27.684 1.00 79.62 192 ALA A C 1
ATOM 1531 O O . ALA A 1 192 ? 10.541 -8.229 -28.881 1.00 79.62 192 ALA A O 1
ATOM 1532 N N . ASN A 1 193 ? 11.440 -7.025 -27.213 1.00 75.12 193 ASN A N 1
ATOM 1533 C CA . ASN A 1 193 ? 12.153 -6.095 -28.107 1.00 75.12 193 ASN A CA 1
ATOM 1534 C C . ASN A 1 193 ? 13.585 -5.748 -27.655 1.00 75.12 193 ASN A C 1
ATOM 1536 O O . ASN A 1 193 ? 14.157 -4.748 -28.077 1.00 75.12 193 ASN A O 1
ATOM 1540 N N . GLY A 1 194 ? 14.154 -6.511 -26.719 1.00 67.94 194 GLY A N 1
ATOM 1541 C CA . GLY A 1 194 ? 15.540 -6.348 -26.270 1.00 67.94 194 GLY A CA 1
ATOM 1542 C C . GLY A 1 194 ? 15.864 -5.045 -25.525 1.00 67.94 194 GLY A C 1
ATOM 1543 O O . GLY A 1 194 ? 17.034 -4.838 -25.232 1.00 67.94 194 GLY A O 1
ATOM 1544 N N . MET A 1 195 ? 14.872 -4.181 -25.234 1.00 68.81 195 MET A N 1
ATOM 1545 C CA . MET A 1 195 ? 14.955 -2.840 -24.604 1.00 68.81 195 MET A CA 1
ATOM 1546 C C . MET A 1 195 ? 16.378 -2.346 -24.277 1.00 68.81 195 MET A C 1
ATOM 1548 O O . MET A 1 195 ? 16.777 -2.275 -23.114 1.00 68.81 195 MET A O 1
ATOM 1552 N N . HIS A 1 196 ? 17.134 -1.964 -25.311 1.00 69.06 196 HIS A N 1
ATOM 1553 C CA . HIS A 1 196 ? 18.552 -1.605 -25.192 1.00 69.06 196 HIS A CA 1
ATOM 1554 C C . HIS A 1 196 ? 18.803 -0.501 -24.153 1.00 69.06 196 HIS A C 1
ATOM 1556 O O . HIS A 1 196 ? 19.731 -0.591 -23.352 1.00 69.06 196 HIS A O 1
ATOM 1562 N N . TRP A 1 197 ? 17.909 0.490 -24.092 1.00 75.00 197 TRP A N 1
ATOM 1563 C CA . TRP A 1 197 ? 17.978 1.588 -23.128 1.00 75.00 197 TRP A CA 1
ATOM 1564 C C . TRP A 1 197 ? 17.949 1.110 -21.666 1.00 75.00 197 TRP A C 1
ATOM 1566 O O . TRP A 1 197 ? 18.631 1.700 -20.831 1.00 75.00 197 TRP A O 1
ATOM 1576 N N . PHE A 1 198 ? 17.218 0.032 -21.347 1.00 75.00 198 PHE A N 1
ATOM 1577 C CA . PHE A 1 198 ? 17.151 -0.513 -19.988 1.00 75.00 198 PHE A CA 1
ATOM 1578 C C . PHE A 1 198 ? 18.464 -1.203 -19.608 1.00 75.00 198 PHE A C 1
ATOM 1580 O O . PHE A 1 198 ? 18.926 -1.072 -18.478 1.00 75.00 198 PHE A O 1
ATOM 1587 N N . PHE A 1 199 ? 19.121 -1.873 -20.560 1.00 70.44 199 PHE A N 1
ATOM 1588 C CA . PHE A 1 199 ? 20.468 -2.416 -20.356 1.00 70.44 199 PHE A CA 1
ATOM 1589 C C . PHE A 1 199 ? 21.501 -1.304 -20.164 1.00 70.44 199 PHE A C 1
ATOM 1591 O O . PHE A 1 199 ? 22.318 -1.378 -19.246 1.00 70.44 199 PHE A O 1
ATOM 1598 N N . THR A 1 200 ? 21.431 -0.237 -20.968 1.00 71.94 200 THR A N 1
ATOM 1599 C CA . THR A 1 200 ? 22.263 0.957 -20.772 1.00 71.94 200 THR A CA 1
ATOM 1600 C C . THR A 1 200 ? 22.022 1.569 -19.392 1.00 71.94 200 THR A C 1
ATOM 1602 O O . THR A 1 200 ? 22.977 1.915 -18.701 1.00 71.94 200 THR A O 1
ATOM 1605 N N . PHE A 1 201 ? 20.767 1.669 -18.956 1.00 73.12 201 PHE A N 1
ATOM 1606 C CA . PHE A 1 201 ? 20.409 2.138 -17.620 1.00 73.12 201 PHE A CA 1
ATOM 1607 C C . PHE A 1 201 ? 20.983 1.242 -16.515 1.00 73.12 201 PHE A C 1
ATOM 1609 O O . PHE A 1 201 ? 21.661 1.749 -15.624 1.00 73.12 201 PHE A O 1
ATOM 1616 N N . ALA A 1 202 ? 20.787 -0.076 -16.599 1.00 71.50 202 ALA A N 1
ATOM 1617 C CA . ALA A 1 202 ? 21.314 -1.028 -15.625 1.00 71.50 202 ALA A CA 1
ATOM 1618 C C . ALA A 1 202 ? 22.845 -0.933 -15.515 1.00 71.50 202 ALA A C 1
ATOM 1620 O O . ALA A 1 202 ? 23.378 -0.873 -14.411 1.00 71.50 202 ALA A O 1
ATOM 1621 N N . SER A 1 203 ? 23.547 -0.803 -16.648 1.00 67.31 203 SER A N 1
ATOM 1622 C CA . SER A 1 203 ? 25.011 -0.659 -16.682 1.00 67.31 203 SER A CA 1
ATOM 1623 C C . SER A 1 203 ? 25.543 0.628 -16.035 1.00 67.31 203 SER A C 1
ATOM 1625 O O . SER A 1 203 ? 26.724 0.703 -15.704 1.00 67.31 203 SER A O 1
ATOM 1627 N N . LYS A 1 204 ? 24.689 1.641 -15.825 1.00 68.31 204 LYS A N 1
ATOM 1628 C CA . LYS A 1 204 ? 25.044 2.905 -15.158 1.00 68.31 204 LYS A CA 1
ATOM 1629 C C . LYS A 1 204 ? 24.917 2.845 -13.627 1.00 68.31 204 LYS A C 1
ATOM 1631 O O . LYS A 1 204 ? 25.086 3.873 -12.978 1.00 68.31 204 LYS A O 1
ATOM 1636 N N . GLY A 1 205 ? 24.664 1.666 -13.048 1.00 59.06 205 GLY A N 1
ATOM 1637 C CA . GLY A 1 205 ? 24.781 1.431 -11.603 1.00 59.06 205 GLY A CA 1
ATOM 1638 C C . GLY A 1 205 ? 23.463 1.387 -10.827 1.00 59.06 205 GLY A C 1
ATOM 1639 O O . GLY A 1 205 ? 23.450 1.626 -9.620 1.00 59.06 205 GLY A O 1
ATOM 1640 N N . GLY A 1 206 ? 22.341 1.074 -11.480 1.00 62.94 206 GLY A N 1
ATOM 1641 C CA . GLY A 1 206 ? 21.097 0.766 -10.772 1.00 62.94 206 GLY A CA 1
ATOM 1642 C C . GLY A 1 206 ? 21.132 -0.663 -10.233 1.00 62.94 206 GLY A C 1
ATOM 1643 O O . GLY A 1 206 ? 20.778 -1.578 -10.965 1.00 62.94 206 GLY A O 1
ATOM 1644 N N . GLY A 1 207 ? 21.521 -0.879 -8.971 1.00 68.94 207 GLY A N 1
ATOM 1645 C CA . GLY A 1 207 ? 21.714 -2.228 -8.405 1.00 68.94 207 GLY A CA 1
ATOM 1646 C C . GLY A 1 207 ? 20.517 -3.180 -8.575 1.00 68.94 207 GLY A C 1
ATOM 1647 O O . GLY A 1 207 ? 20.703 -4.366 -8.841 1.00 68.94 207 GLY A O 1
ATOM 1648 N N . ARG A 1 208 ? 19.280 -2.669 -8.516 1.00 69.06 208 ARG A N 1
ATOM 1649 C CA . ARG A 1 208 ? 18.082 -3.479 -8.793 1.00 69.06 208 ARG A CA 1
ATOM 1650 C C . ARG A 1 208 ? 17.780 -3.652 -10.283 1.00 69.06 208 ARG A C 1
ATOM 1652 O O . ARG A 1 208 ? 17.328 -4.717 -10.690 1.00 69.06 208 ARG A O 1
ATOM 1659 N N . ALA A 1 209 ? 18.092 -2.666 -11.120 1.00 68.44 209 ALA A N 1
ATOM 1660 C CA . ALA A 1 209 ? 18.037 -2.838 -12.572 1.00 68.44 209 ALA A CA 1
ATOM 1661 C C . ALA A 1 209 ? 19.059 -3.892 -13.049 1.00 68.44 209 ALA A C 1
ATOM 1663 O O . ALA A 1 209 ? 18.739 -4.720 -13.903 1.00 68.44 209 ALA A O 1
ATOM 1664 N N . GLU A 1 210 ? 20.249 -3.932 -12.433 1.00 69.12 210 GLU A N 1
ATOM 1665 C CA . GLU A 1 210 ? 21.238 -5.002 -12.614 1.00 69.12 210 GLU A CA 1
ATOM 1666 C C . GLU A 1 210 ? 20.646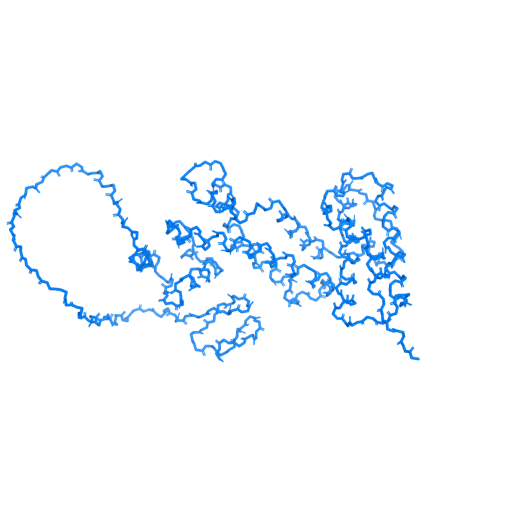 -6.369 -12.236 1.00 69.12 210 GLU A C 1
ATOM 1668 O O . GLU A 1 210 ? 20.777 -7.327 -12.997 1.00 69.12 210 GLU A O 1
ATOM 1673 N N . GLN A 1 211 ? 19.939 -6.463 -11.104 1.00 69.50 211 GLN A N 1
ATOM 1674 C CA . GLN A 1 211 ? 19.269 -7.695 -10.680 1.00 69.50 211 GLN A CA 1
ATOM 1675 C C . GLN A 1 211 ? 18.222 -8.174 -11.699 1.00 69.50 211 GLN A C 1
ATOM 1677 O O . GLN A 1 211 ? 18.175 -9.366 -12.007 1.00 69.50 211 GLN A O 1
ATOM 1682 N N . VAL A 1 212 ? 17.396 -7.275 -12.243 1.00 69.88 212 VAL A N 1
ATOM 1683 C CA . VAL A 1 212 ? 16.393 -7.623 -13.268 1.00 69.88 212 VAL A CA 1
ATOM 1684 C C . VAL A 1 212 ? 17.077 -8.183 -14.521 1.00 69.88 212 VAL A C 1
ATOM 1686 O O . VAL A 1 212 ? 16.685 -9.235 -15.029 1.00 69.88 212 VAL A O 1
ATOM 1689 N N . VAL A 1 213 ? 18.157 -7.545 -14.983 1.00 67.94 213 VAL A N 1
ATOM 1690 C CA . VAL A 1 213 ? 18.977 -8.042 -16.104 1.00 67.94 213 VAL A CA 1
ATOM 1691 C C . VAL A 1 213 ? 19.599 -9.411 -15.786 1.00 67.94 213 VAL A C 1
ATOM 1693 O O . VAL A 1 213 ? 19.594 -10.320 -16.625 1.00 67.94 213 VAL A O 1
ATOM 1696 N N . TYR A 1 214 ? 20.093 -9.599 -14.563 1.00 65.69 214 TYR A N 1
ATOM 1697 C CA . TYR A 1 214 ? 20.655 -10.866 -14.094 1.00 65.69 214 TYR A CA 1
ATOM 1698 C C . TYR A 1 214 ? 19.615 -12.001 -14.100 1.00 65.69 214 TYR A C 1
ATOM 1700 O O . TYR A 1 214 ? 19.900 -13.099 -14.576 1.00 65.69 214 TYR A O 1
ATOM 1708 N N . GLN A 1 215 ? 18.385 -11.740 -13.647 1.00 67.56 215 GLN A N 1
ATOM 1709 C CA . GLN A 1 215 ? 17.295 -12.724 -13.656 1.00 67.56 215 GLN A CA 1
ATOM 1710 C C . GLN A 1 215 ? 16.901 -13.143 -15.077 1.00 67.56 215 GLN A C 1
ATOM 1712 O O . GLN A 1 215 ? 16.731 -14.331 -15.347 1.00 67.56 215 GLN A O 1
ATOM 1717 N N . ILE A 1 216 ? 16.794 -12.185 -16.000 1.00 65.12 216 ILE A N 1
ATOM 1718 C CA . ILE A 1 216 ? 16.435 -12.457 -17.401 1.00 65.12 216 ILE A CA 1
ATOM 1719 C C . ILE A 1 216 ? 17.517 -13.285 -18.096 1.00 65.12 216 ILE A C 1
ATOM 1721 O O . ILE A 1 216 ? 17.210 -14.167 -18.895 1.00 65.12 216 ILE A O 1
ATOM 1725 N N . SER A 1 217 ? 18.782 -13.029 -17.771 1.00 57.53 217 SER A N 1
ATOM 1726 C CA . SER A 1 217 ? 19.919 -13.743 -18.351 1.00 57.53 217 SER A CA 1
ATOM 1727 C C . SER A 1 217 ? 20.184 -15.132 -17.755 1.00 57.53 217 SER A C 1
ATOM 1729 O O . SER A 1 217 ? 21.143 -15.796 -18.159 1.00 57.53 217 SER A O 1
ATOM 1731 N N . GLY A 1 218 ? 19.361 -15.587 -16.802 1.00 57.19 218 GLY A N 1
ATOM 1732 C CA . GLY A 1 218 ? 19.563 -16.861 -16.106 1.00 57.19 218 GLY A CA 1
ATOM 1733 C C . GLY A 1 218 ? 20.811 -16.869 -15.220 1.00 57.19 218 GLY A C 1
ATOM 1734 O O . GLY A 1 218 ? 21.371 -17.927 -14.961 1.00 57.19 218 GLY A O 1
ATOM 1735 N N . GLY A 1 219 ? 21.276 -15.693 -14.792 1.00 53.03 219 GLY A N 1
ATOM 1736 C CA . GLY A 1 219 ? 22.435 -15.532 -13.920 1.00 53.03 219 GLY A CA 1
ATOM 1737 C C . GLY A 1 219 ? 23.806 -15.628 -14.596 1.00 53.03 219 GLY A C 1
ATOM 1738 O O . GLY A 1 219 ? 24.817 -15.754 -13.907 1.00 53.03 219 GLY A O 1
ATOM 1739 N N . HIS A 1 220 ? 23.855 -15.557 -15.929 1.00 41.00 220 HIS A N 1
ATOM 1740 C CA . HIS A 1 220 ? 25.077 -15.769 -16.715 1.00 41.00 220 HIS A CA 1
ATOM 1741 C C . HIS A 1 220 ? 25.760 -14.490 -17.225 1.00 41.00 220 HIS A C 1
ATOM 1743 O O . HIS A 1 220 ? 26.798 -14.586 -17.876 1.00 41.00 220 HIS A O 1
ATOM 1749 N N . VAL A 1 221 ? 25.210 -13.298 -16.972 1.00 45.94 221 VAL A N 1
ATOM 1750 C CA . VAL A 1 221 ? 25.730 -12.052 -17.560 1.00 45.94 221 VAL A CA 1
ATOM 1751 C C . VAL A 1 221 ? 26.491 -11.222 -16.530 1.00 45.94 221 VAL A C 1
ATOM 1753 O O . VAL A 1 221 ? 25.960 -10.838 -15.490 1.00 45.94 221 VAL A O 1
ATOM 1756 N N . ASN A 1 222 ? 27.742 -10.917 -16.877 1.00 48.31 222 ASN A N 1
ATOM 1757 C CA . ASN A 1 222 ? 28.624 -10.003 -16.162 1.00 48.31 222 ASN A CA 1
ATOM 1758 C C . ASN A 1 222 ? 28.282 -8.560 -16.580 1.00 48.31 222 ASN A C 1
ATOM 1760 O O . ASN A 1 222 ? 28.507 -8.181 -17.727 1.00 48.31 222 ASN A O 1
ATOM 1764 N N . ILE A 1 223 ? 27.709 -7.753 -15.679 1.00 48.81 223 ILE A N 1
ATOM 1765 C CA . ILE A 1 223 ? 27.155 -6.422 -16.026 1.00 48.81 223 ILE A CA 1
ATOM 1766 C C . ILE A 1 223 ? 28.236 -5.312 -16.042 1.00 48.81 223 ILE A C 1
ATOM 1768 O O . ILE A 1 223 ? 27.974 -4.166 -16.396 1.00 48.81 223 ILE A O 1
ATOM 1772 N N . GLY A 1 224 ? 29.490 -5.660 -15.727 1.00 38.19 224 GLY A N 1
ATOM 1773 C CA . GLY A 1 224 ? 30.607 -4.717 -15.582 1.00 38.19 224 GLY A CA 1
ATOM 1774 C C . GLY A 1 224 ? 31.091 -4.030 -16.866 1.00 38.19 224 GLY A C 1
ATOM 1775 O O . GLY A 1 224 ? 31.864 -3.080 -16.781 1.00 38.19 224 GLY A O 1
ATOM 1776 N N . SER A 1 225 ? 30.645 -4.453 -18.052 1.00 42.16 225 SER A N 1
ATOM 1777 C CA . SER A 1 225 ? 30.941 -3.758 -19.309 1.00 42.16 225 SER A CA 1
ATOM 1778 C C . SER A 1 225 ? 29.684 -3.696 -20.179 1.00 42.16 225 SER A C 1
ATOM 1780 O O . SER A 1 225 ? 29.320 -4.647 -20.868 1.00 42.16 225 SER A O 1
ATOM 1782 N N . GLY A 1 226 ? 28.994 -2.551 -20.158 1.00 38.94 226 GLY A N 1
ATOM 1783 C CA . GLY A 1 226 ? 27.710 -2.311 -20.841 1.00 38.94 226 GLY A CA 1
ATOM 1784 C C . GLY A 1 226 ? 27.665 -2.551 -22.363 1.00 38.94 226 GLY A C 1
ATOM 1785 O O . GLY A 1 226 ? 26.630 -2.313 -22.972 1.00 38.94 226 GLY A O 1
ATOM 1786 N N . VAL A 1 227 ? 28.748 -3.036 -22.979 1.00 35.91 227 VAL A N 1
ATOM 1787 C CA . VAL A 1 227 ? 28.871 -3.313 -24.419 1.00 35.91 227 VAL A CA 1
ATOM 1788 C C . VAL A 1 227 ? 28.757 -4.815 -24.739 1.00 35.91 227 VAL A C 1
ATOM 1790 O O . VAL A 1 227 ? 28.180 -5.165 -25.758 1.00 35.91 227 VAL A O 1
ATOM 1793 N N . GLN A 1 228 ? 29.203 -5.729 -23.864 1.00 40.84 228 GLN A N 1
ATOM 1794 C CA . GLN A 1 228 ? 29.182 -7.182 -24.151 1.00 40.84 228 GLN A CA 1
ATOM 1795 C C . GLN A 1 228 ? 27.839 -7.865 -23.825 1.00 40.84 228 GLN A C 1
ATOM 1797 O O . GLN A 1 228 ? 27.555 -8.970 -24.288 1.00 40.84 228 GLN A O 1
ATOM 1802 N N . ILE A 1 229 ? 26.997 -7.197 -23.033 1.00 45.44 229 ILE A N 1
ATOM 1803 C CA . ILE A 1 229 ? 25.710 -7.708 -22.534 1.00 45.44 229 ILE A CA 1
ATOM 1804 C C . ILE A 1 229 ? 24.662 -7.779 -23.648 1.00 45.44 229 ILE A C 1
ATOM 1806 O O . ILE A 1 229 ? 23.863 -8.712 -23.712 1.00 45.44 229 ILE A O 1
ATOM 1810 N N . VAL A 1 230 ? 24.670 -6.773 -24.517 1.00 40.62 230 VAL A N 1
ATOM 1811 C CA . VAL A 1 230 ? 23.649 -6.563 -25.542 1.00 40.62 230 VAL A CA 1
ATOM 1812 C C . VAL A 1 230 ? 23.810 -7.599 -26.655 1.00 40.62 230 VAL A C 1
ATOM 1814 O O . VAL A 1 230 ? 22.841 -8.267 -27.003 1.00 40.62 230 VAL A O 1
ATOM 1817 N N . ASP A 1 231 ? 25.039 -7.839 -27.115 1.00 37.97 231 ASP A N 1
ATOM 1818 C CA . ASP A 1 231 ? 25.309 -8.779 -28.209 1.00 37.97 231 ASP A CA 1
ATOM 1819 C C . ASP A 1 231 ? 25.078 -10.247 -27.814 1.00 37.97 231 ASP A C 1
ATOM 1821 O O . ASP A 1 231 ? 24.593 -11.032 -28.628 1.00 37.97 231 ASP A O 1
ATOM 1825 N N . SER A 1 232 ? 25.349 -10.634 -26.558 1.00 41.19 232 SER A N 1
ATOM 1826 C CA . SER A 1 232 ? 25.159 -12.015 -26.073 1.00 41.19 232 SER A CA 1
ATOM 1827 C C . SER A 1 232 ? 23.690 -12.368 -25.774 1.00 41.19 232 SER A C 1
ATOM 1829 O O . SER A 1 232 ? 23.293 -13.532 -25.852 1.00 41.19 232 SER A O 1
ATOM 1831 N N . LEU A 1 233 ? 22.857 -11.372 -25.448 1.00 43.16 233 LEU A N 1
ATOM 1832 C CA . LEU A 1 233 ? 21.422 -11.563 -25.204 1.00 43.16 233 LEU A CA 1
ATOM 1833 C C . LEU A 1 233 ? 20.580 -11.417 -26.477 1.00 43.16 233 LEU A C 1
ATOM 1835 O O . LEU A 1 233 ? 19.689 -12.239 -26.681 1.00 43.16 233 LEU A O 1
ATOM 1839 N N . LEU A 1 234 ? 20.881 -10.451 -27.357 1.00 42.84 234 LEU A N 1
ATOM 1840 C CA . LEU A 1 234 ? 20.179 -10.287 -28.642 1.00 42.84 234 LEU A CA 1
ATOM 1841 C C . LEU A 1 234 ? 20.370 -11.504 -29.565 1.00 42.84 234 LEU A C 1
ATOM 1843 O O . LEU A 1 234 ? 19.430 -11.939 -30.231 1.00 42.84 234 LEU A O 1
ATOM 1847 N N . SER A 1 235 ? 21.552 -12.127 -29.523 1.00 47.59 235 SER A N 1
ATOM 1848 C CA . SER A 1 235 ? 21.830 -13.384 -30.233 1.00 47.59 235 SER A CA 1
ATOM 1849 C C . SER A 1 235 ? 21.065 -14.589 -29.665 1.00 47.59 235 SER A C 1
ATOM 1851 O O . SER A 1 235 ? 20.727 -15.503 -30.414 1.00 47.59 235 SER A O 1
ATOM 1853 N N . ARG A 1 236 ? 20.716 -14.586 -28.369 1.00 44.62 236 ARG A N 1
ATOM 1854 C CA . ARG A 1 236 ? 19.891 -15.634 -27.731 1.00 44.62 236 ARG A CA 1
ATOM 1855 C C . ARG A 1 236 ? 18.386 -15.435 -27.925 1.00 44.62 236 ARG A C 1
ATOM 1857 O O . ARG A 1 236 ? 17.653 -16.419 -27.889 1.00 44.62 236 ARG A O 1
ATOM 1864 N N . THR A 1 237 ? 17.918 -14.204 -28.126 1.00 38.72 237 THR A N 1
ATOM 1865 C CA . THR A 1 237 ? 16.498 -13.896 -28.385 1.00 38.72 237 THR A CA 1
ATOM 1866 C C . THR A 1 237 ? 16.134 -13.884 -29.873 1.00 38.72 237 THR A C 1
ATOM 1868 O O . THR A 1 237 ? 14.965 -13.702 -30.203 1.00 38.72 237 THR A O 1
ATOM 1871 N N . GLY A 1 238 ? 17.101 -14.108 -30.772 1.00 32.16 238 GLY A N 1
ATOM 1872 C CA . GLY A 1 238 ? 16.879 -14.137 -32.222 1.00 32.16 238 GLY A CA 1
ATOM 1873 C C . GLY A 1 238 ? 16.648 -12.756 -32.848 1.00 32.16 238 GLY A C 1
ATOM 1874 O O . GLY A 1 238 ? 16.128 -12.670 -33.958 1.00 32.16 238 GLY A O 1
ATOM 1875 N N . ILE A 1 239 ? 17.014 -11.675 -32.153 1.00 39.16 239 ILE A N 1
ATOM 1876 C CA . ILE A 1 239 ? 16.807 -10.300 -32.618 1.00 39.16 239 ILE A CA 1
ATOM 1877 C C . ILE A 1 239 ? 18.084 -9.840 -33.329 1.00 39.16 239 ILE A C 1
ATOM 1879 O O . ILE A 1 239 ? 19.133 -9.685 -32.709 1.00 39.16 239 ILE A O 1
ATOM 1883 N N . SER A 1 240 ? 17.996 -9.646 -34.646 1.00 33.72 240 SER A N 1
ATOM 1884 C CA . SER A 1 240 ? 19.11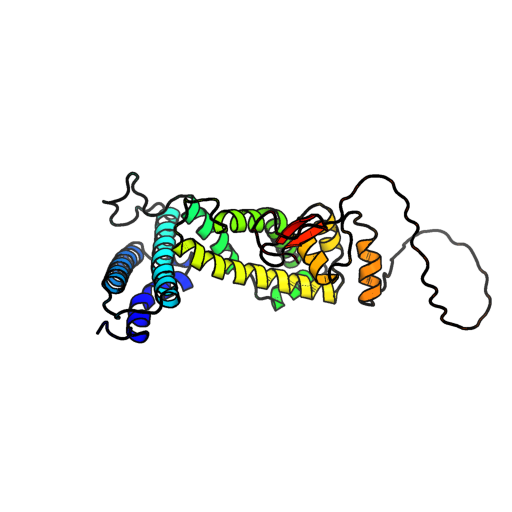2 -9.168 -35.471 1.00 33.72 240 SER A CA 1
ATOM 1885 C C . SER A 1 240 ? 19.209 -7.644 -35.422 1.00 33.72 240 SER A C 1
ATOM 1887 O O . SER A 1 240 ? 18.196 -6.947 -35.445 1.00 33.72 240 SER A O 1
ATOM 1889 N N . ASN A 1 241 ? 20.436 -7.135 -35.358 1.00 34.50 241 ASN A N 1
ATOM 1890 C CA . ASN A 1 241 ? 20.745 -5.712 -35.309 1.00 34.50 241 ASN A CA 1
ATOM 1891 C C . ASN A 1 241 ? 20.762 -5.162 -36.749 1.00 34.50 241 ASN A C 1
ATOM 1893 O O . ASN A 1 241 ? 21.757 -5.322 -37.454 1.00 34.50 241 ASN A O 1
ATOM 1897 N N . GLU A 1 242 ? 19.676 -4.552 -37.227 1.00 33.16 242 GLU A N 1
ATOM 1898 C CA . GLU A 1 242 ? 19.735 -3.770 -38.469 1.00 33.16 242 GLU A CA 1
ATOM 1899 C C . GLU A 1 242 ? 20.357 -2.404 -38.153 1.00 33.16 242 GLU A C 1
ATOM 1901 O O . GLU A 1 242 ? 19.696 -1.481 -37.681 1.00 33.16 242 GLU A O 1
ATOM 1906 N N . GLN A 1 243 ? 21.669 -2.286 -38.368 1.00 33.88 243 GLN A N 1
ATOM 1907 C CA . GLN A 1 243 ? 22.347 -0.994 -38.375 1.00 33.88 243 GLN A CA 1
ATOM 1908 C C . GLN A 1 243 ? 21.957 -0.218 -39.641 1.00 33.88 243 GLN A C 1
ATOM 1910 O O . GLN A 1 243 ? 22.485 -0.479 -40.722 1.00 33.88 243 GLN A O 1
ATOM 1915 N N . GLU A 1 244 ? 21.106 0.800 -39.497 1.00 33.78 244 GLU A N 1
ATOM 1916 C CA . GLU A 1 244 ? 21.041 1.913 -40.449 1.00 33.78 244 GLU A CA 1
ATOM 1917 C C . GLU A 1 244 ? 22.379 2.666 -40.416 1.00 33.78 244 GLU A C 1
ATOM 1919 O O . GLU A 1 244 ? 22.611 3.569 -39.614 1.00 33.78 244 GLU A O 1
ATOM 1924 N N . SER A 1 245 ? 23.301 2.264 -41.286 1.00 33.59 245 SER A N 1
ATOM 1925 C CA . SER A 1 245 ? 24.548 2.982 -41.536 1.00 33.59 245 SER A CA 1
ATOM 1926 C C . SER A 1 245 ? 24.384 3.842 -42.786 1.00 33.59 245 SER A C 1
ATOM 1928 O O . SER A 1 245 ? 24.709 3.453 -43.904 1.00 33.59 245 SER A O 1
ATOM 1930 N N . GLY A 1 246 ? 23.865 5.054 -42.584 1.00 31.34 246 GLY A N 1
ATOM 1931 C CA . GLY A 1 246 ? 24.012 6.146 -43.539 1.00 31.34 246 GLY A CA 1
ATOM 1932 C C . GLY A 1 246 ? 25.465 6.625 -43.552 1.00 31.34 246 GLY A C 1
ATOM 1933 O O . GLY A 1 246 ? 25.883 7.360 -42.662 1.00 31.34 246 GLY A O 1
ATOM 1934 N N . GLY A 1 247 ? 26.236 6.206 -44.557 1.00 27.47 247 GLY A N 1
ATOM 1935 C CA . GLY A 1 247 ? 27.615 6.639 -44.777 1.00 27.47 247 GLY A CA 1
ATOM 1936 C C . GLY A 1 247 ? 27.911 6.822 -46.264 1.00 27.47 247 GLY A C 1
ATOM 1937 O O . GLY A 1 247 ? 27.803 5.883 -47.047 1.00 27.47 247 GLY A O 1
ATOM 1938 N N . LEU A 1 248 ? 28.263 8.052 -46.645 1.00 30.52 248 LEU A N 1
ATOM 1939 C CA . LEU A 1 248 ? 28.726 8.437 -47.977 1.00 30.52 248 LEU A CA 1
ATOM 1940 C C . LEU A 1 248 ? 30.058 7.743 -48.348 1.00 30.52 248 LEU A C 1
ATOM 1942 O O . LEU A 1 248 ? 30.991 7.724 -47.551 1.00 30.52 248 LEU A O 1
ATOM 1946 N N . PHE A 1 249 ? 30.143 7.354 -49.627 1.00 28.25 249 PHE A N 1
ATOM 1947 C CA . PHE A 1 249 ? 31.285 6.918 -50.461 1.00 28.25 249 PHE A CA 1
ATOM 1948 C C . PHE A 1 249 ? 31.495 5.403 -50.710 1.00 28.25 249 PHE A C 1
ATOM 1950 O O . PHE A 1 249 ? 31.460 4.607 -49.776 1.00 28.25 249 PHE A O 1
ATOM 1957 N N . PRO A 1 250 ? 31.746 4.991 -51.981 1.00 38.91 250 PRO A N 1
ATOM 1958 C CA . PRO A 1 250 ? 31.704 3.590 -52.413 1.00 38.91 250 PRO A CA 1
ATOM 1959 C C . PRO A 1 250 ? 33.094 2.954 -52.604 1.00 38.91 250 PRO A C 1
ATOM 1961 O O . PRO A 1 250 ? 34.046 3.647 -52.963 1.00 38.91 250 PRO A O 1
ATOM 1964 N N . ARG A 1 251 ? 33.183 1.616 -52.499 1.00 26.61 251 ARG A N 1
ATOM 1965 C CA . ARG A 1 251 ? 34.108 0.747 -53.274 1.00 26.61 251 ARG A CA 1
ATOM 1966 C C . ARG A 1 251 ? 33.734 -0.738 -53.096 1.00 26.61 251 ARG A C 1
ATOM 1968 O O . ARG A 1 251 ? 33.711 -1.228 -51.980 1.00 26.61 251 ARG A O 1
ATOM 1975 N N . VAL A 1 252 ? 33.176 -1.384 -54.125 1.00 27.39 252 VAL A N 1
ATOM 1976 C CA . VAL A 1 252 ? 33.835 -2.248 -55.142 1.00 27.39 252 VAL A CA 1
ATOM 1977 C C . VAL A 1 252 ? 34.282 -3.626 -54.612 1.00 27.39 252 VAL A C 1
ATOM 1979 O O . VAL A 1 252 ? 35.379 -3.773 -54.091 1.00 27.39 252 VAL A O 1
ATOM 1982 N N . GLY A 1 253 ? 33.397 -4.612 -54.821 1.00 26.97 253 GLY A N 1
ATOM 1983 C CA . GLY A 1 253 ? 33.609 -5.922 -55.466 1.00 26.97 253 GLY A CA 1
ATOM 1984 C C . GLY A 1 253 ? 34.703 -6.889 -54.992 1.00 26.97 253 GLY A C 1
ATOM 1985 O O . GLY A 1 253 ? 35.885 -6.627 -55.198 1.00 26.97 253 GLY A O 1
ATOM 1986 N N . LYS A 1 254 ? 34.287 -8.104 -54.593 1.00 28.61 254 LYS A N 1
ATOM 1987 C CA . LYS A 1 254 ? 34.507 -9.348 -55.370 1.00 28.61 254 LYS A CA 1
ATOM 1988 C C . LYS A 1 254 ? 33.789 -10.564 -54.758 1.00 28.61 254 LYS A C 1
ATOM 1990 O O . LYS A 1 254 ? 33.799 -10.759 -53.549 1.00 28.61 254 LYS A O 1
ATOM 1995 N N . GLU A 1 255 ? 33.184 -11.347 -55.646 1.00 26.48 255 GLU A N 1
ATOM 1996 C CA . GLU A 1 255 ? 32.543 -12.653 -55.450 1.00 26.48 255 GLU A CA 1
ATOM 1997 C C . GLU A 1 255 ? 33.566 -13.768 -55.150 1.00 26.48 255 GLU A C 1
ATOM 1999 O O . GLU A 1 255 ? 34.694 -13.695 -55.642 1.00 26.48 255 GLU A O 1
ATOM 2004 N N . ALA A 1 256 ? 33.159 -14.808 -54.405 1.00 28.61 256 ALA A N 1
ATOM 2005 C CA . ALA A 1 256 ? 33.032 -16.194 -54.902 1.00 28.61 256 ALA A CA 1
ATOM 2006 C C . ALA A 1 256 ? 32.874 -17.233 -53.761 1.00 28.61 256 ALA A C 1
ATOM 2008 O O . ALA A 1 256 ? 33.694 -17.317 -52.852 1.00 28.61 256 ALA A O 1
ATOM 2009 N N . ASP A 1 257 ? 31.811 -18.032 -53.894 1.00 25.11 257 ASP A N 1
ATOM 2010 C CA . ASP A 1 257 ? 31.713 -19.488 -53.707 1.00 25.11 257 ASP A CA 1
ATOM 2011 C C . ASP A 1 257 ? 31.996 -20.205 -52.365 1.00 25.11 257 ASP A C 1
ATOM 2013 O O . ASP A 1 257 ? 33.101 -20.619 -52.046 1.00 25.11 257 ASP A O 1
ATOM 2017 N N . SER A 1 258 ? 30.871 -20.596 -51.749 1.00 29.52 258 SER A N 1
ATOM 2018 C CA . SER A 1 258 ? 30.406 -21.993 -51.595 1.00 29.52 258 SER A CA 1
ATOM 2019 C C . SER A 1 258 ? 30.950 -22.920 -50.483 1.00 29.52 258 SER A C 1
ATOM 2021 O O . SER A 1 258 ? 32.142 -23.087 -50.275 1.00 29.52 258 SER A O 1
ATOM 2023 N N . GLN A 1 259 ? 29.973 -23.641 -49.906 1.00 26.78 259 GLN A N 1
ATOM 2024 C CA . GLN A 1 259 ? 30.018 -24.919 -49.172 1.00 26.78 259 GLN A CA 1
ATOM 2025 C C . GLN A 1 259 ? 30.370 -24.930 -47.669 1.00 26.78 259 GLN A C 1
ATOM 2027 O O . GLN A 1 259 ? 31.522 -24.933 -47.267 1.00 26.78 259 GLN A O 1
ATOM 2032 N N . GLY A 1 260 ? 29.320 -25.146 -46.862 1.00 26.06 260 GLY A N 1
ATOM 2033 C CA . GLY A 1 260 ? 29.211 -26.358 -46.040 1.00 26.06 260 GLY A CA 1
ATOM 2034 C C . GLY A 1 260 ? 29.887 -26.376 -44.665 1.00 26.06 260 GLY A C 1
ATOM 2035 O O . GLY A 1 260 ? 31.104 -26.392 -44.553 1.00 26.06 260 GLY A O 1
ATOM 2036 N N . GLY A 1 261 ? 29.067 -26.578 -43.629 1.00 24.83 261 GLY A N 1
ATOM 2037 C CA . GLY A 1 261 ? 29.489 -27.276 -42.411 1.00 24.83 261 GLY A CA 1
ATOM 2038 C C . GLY A 1 261 ? 29.533 -26.414 -41.155 1.00 24.83 261 GLY A C 1
ATOM 2039 O O . GLY A 1 261 ? 30.467 -25.655 -40.927 1.00 24.83 261 GLY A O 1
ATOM 2040 N N . VAL A 1 262 ? 28.537 -26.605 -40.290 1.00 34.59 262 VAL A N 1
ATOM 2041 C CA . VAL A 1 262 ? 28.615 -26.221 -38.879 1.00 34.59 262 VAL A CA 1
ATOM 2042 C C . VAL A 1 262 ? 29.771 -26.991 -38.239 1.00 34.59 262 VAL A C 1
ATOM 2044 O O . VAL A 1 262 ? 29.739 -28.218 -38.186 1.00 34.59 262 VAL A O 1
ATOM 2047 N N . SER A 1 263 ? 30.758 -26.268 -37.715 1.00 25.25 263 SER A N 1
ATOM 2048 C CA . SER A 1 263 ? 31.700 -26.781 -36.722 1.00 25.25 263 SER A CA 1
ATOM 2049 C C . SER A 1 263 ? 31.666 -25.835 -35.529 1.00 25.25 263 SER A C 1
ATOM 2051 O O . SER A 1 263 ? 32.229 -24.742 -35.559 1.00 25.25 263 SER A O 1
ATOM 2053 N N . VAL A 1 264 ? 30.926 -26.235 -34.495 1.00 31.39 264 VAL A N 1
ATOM 2054 C CA . VAL A 1 264 ? 30.986 -25.593 -33.182 1.00 31.39 264 VAL A CA 1
ATOM 2055 C C . VAL A 1 264 ? 32.276 -26.072 -32.531 1.00 31.39 264 VAL A C 1
ATOM 2057 O O . VAL A 1 264 ? 32.326 -27.161 -31.966 1.00 31.39 264 VAL A O 1
ATOM 2060 N N . THR A 1 265 ? 33.334 -25.275 -32.634 1.00 27.47 265 THR A N 1
ATOM 2061 C CA . THR A 1 265 ? 34.498 -25.416 -31.761 1.00 27.47 265 THR A CA 1
ATOM 2062 C C . THR A 1 265 ? 34.374 -24.413 -30.628 1.00 27.47 265 THR A C 1
ATOM 2064 O O . THR A 1 265 ? 34.513 -23.207 -30.854 1.00 27.47 265 THR A O 1
ATOM 2067 N N . ASP A 1 266 ? 34.124 -24.941 -29.425 1.00 36.75 266 ASP A N 1
ATOM 2068 C CA . ASP A 1 266 ? 34.317 -24.273 -28.136 1.00 36.75 266 ASP A CA 1
ATOM 2069 C C . ASP A 1 266 ? 35.656 -23.531 -28.148 1.00 36.75 266 ASP A C 1
ATOM 2071 O O . ASP A 1 266 ? 36.729 -24.108 -27.958 1.00 36.75 266 ASP A O 1
ATOM 2075 N N . SER A 1 267 ? 35.602 -22.234 -28.428 1.00 29.59 267 SER A N 1
ATOM 2076 C CA . SER A 1 267 ? 36.781 -21.385 -28.428 1.00 29.59 267 SER A CA 1
ATOM 2077 C C . SER A 1 267 ? 36.852 -20.699 -27.079 1.00 29.59 267 SER A C 1
ATOM 2079 O O . SER A 1 267 ? 36.208 -19.684 -26.826 1.00 29.59 267 SER A O 1
ATOM 2081 N N . LEU A 1 268 ? 37.626 -21.353 -26.214 1.00 30.50 268 LEU A N 1
ATOM 2082 C CA . LEU A 1 268 ? 38.360 -20.812 -25.076 1.00 30.50 268 LEU A CA 1
ATOM 2083 C C . LEU A 1 268 ? 38.453 -19.281 -25.130 1.00 30.50 268 LEU A C 1
ATOM 2085 O O . LEU A 1 268 ? 39.268 -18.716 -25.859 1.00 30.50 268 LEU A O 1
ATOM 2089 N N . VAL A 1 269 ? 37.627 -18.608 -24.329 1.00 32.56 269 VAL A N 1
ATOM 2090 C CA . VAL A 1 269 ? 37.772 -17.173 -24.098 1.00 32.56 269 VAL A CA 1
ATOM 2091 C C . VAL A 1 269 ? 39.024 -16.973 -23.256 1.00 32.56 269 VAL A C 1
ATOM 2093 O O . VAL A 1 269 ? 39.088 -17.357 -22.085 1.00 32.56 269 VAL A O 1
ATOM 2096 N N . SER A 1 270 ? 40.034 -16.384 -23.889 1.00 28.05 270 SER A N 1
ATOM 2097 C CA . SER A 1 270 ? 41.263 -15.913 -23.271 1.00 28.05 270 SER A CA 1
ATOM 2098 C C . SER A 1 270 ? 40.963 -15.104 -22.011 1.00 28.05 270 SER A C 1
ATOM 2100 O O . SER A 1 270 ? 40.390 -14.015 -22.060 1.00 28.05 270 SER A O 1
ATOM 2102 N N . ARG A 1 271 ? 41.402 -15.643 -20.869 1.00 35.25 271 ARG A N 1
ATOM 2103 C CA . ARG A 1 271 ? 41.601 -14.897 -19.628 1.00 35.25 271 ARG A CA 1
ATOM 2104 C C . ARG A 1 271 ? 42.675 -13.839 -19.875 1.00 35.25 271 ARG A C 1
ATOM 2106 O O . ARG A 1 271 ? 43.861 -14.132 -19.770 1.00 35.25 271 ARG A O 1
ATOM 2113 N N . SER A 1 272 ? 42.254 -12.616 -20.169 1.00 28.39 272 SER A N 1
ATOM 2114 C CA . SER A 1 272 ? 43.118 -11.442 -20.073 1.00 28.39 272 SER A CA 1
ATOM 2115 C C . SER A 1 272 ? 42.791 -10.712 -18.780 1.00 28.39 272 SER A C 1
ATOM 2117 O O . SER A 1 272 ? 41.832 -9.956 -18.668 1.00 28.39 272 SER A O 1
ATOM 2119 N N . SER A 1 273 ? 43.597 -11.024 -17.776 1.00 34.12 273 SER A N 1
ATOM 2120 C CA . SER A 1 273 ? 43.671 -10.410 -16.461 1.00 34.12 273 SER A CA 1
ATOM 2121 C C . SER A 1 273 ? 44.166 -8.966 -16.539 1.00 34.12 273 SER A C 1
ATOM 2123 O O . SER A 1 273 ? 45.367 -8.764 -16.696 1.00 34.12 273 SER A O 1
ATOM 2125 N N . ILE A 1 274 ? 43.268 -7.988 -16.361 1.00 31.33 274 ILE A N 1
ATOM 2126 C CA . ILE A 1 274 ? 43.588 -6.624 -15.899 1.00 31.33 274 ILE A CA 1
ATOM 2127 C C . ILE A 1 274 ? 42.408 -6.096 -15.056 1.00 31.33 274 ILE A C 1
ATOM 2129 O O . ILE A 1 274 ? 41.336 -5.846 -15.591 1.00 31.33 274 ILE A O 1
ATOM 2133 N N . GLY A 1 275 ? 42.634 -5.898 -13.749 1.00 28.30 275 GLY A N 1
ATOM 2134 C CA . GLY A 1 275 ? 41.787 -5.099 -12.843 1.00 28.30 275 GLY A CA 1
ATOM 2135 C C . GLY A 1 275 ? 40.572 -5.821 -12.244 1.00 28.30 275 GLY A C 1
ATOM 2136 O O . GLY A 1 275 ? 39.606 -6.105 -12.938 1.00 28.30 275 GLY A O 1
ATOM 2137 N N . GLY A 1 276 ? 40.610 -6.109 -10.939 1.00 30.36 276 GLY A N 1
ATOM 2138 C CA . GLY A 1 276 ? 39.594 -6.887 -10.223 1.00 30.36 276 GLY A CA 1
ATOM 2139 C C . GLY A 1 276 ? 38.183 -6.290 -10.257 1.00 30.36 276 GLY A C 1
ATOM 2140 O O . GLY A 1 276 ? 37.862 -5.400 -9.477 1.00 30.36 276 GLY A O 1
ATOM 2141 N N . ALA A 1 277 ? 37.323 -6.847 -11.106 1.00 35.75 277 ALA A N 1
ATOM 2142 C CA . ALA A 1 277 ? 35.876 -6.791 -10.953 1.00 35.75 277 ALA A CA 1
ATOM 2143 C C . ALA A 1 277 ? 35.445 -8.097 -10.272 1.00 35.75 277 ALA A C 1
ATOM 2145 O O . ALA A 1 277 ? 35.554 -9.170 -10.864 1.00 35.75 277 ALA A O 1
ATOM 2146 N N . GLY A 1 278 ? 35.048 -8.021 -9.000 1.00 43.81 278 GLY A N 1
ATOM 2147 C CA . GLY A 1 278 ? 34.573 -9.188 -8.261 1.00 43.81 278 GLY A CA 1
ATOM 2148 C C . GLY A 1 278 ? 33.351 -9.792 -8.950 1.00 43.81 278 GLY A C 1
ATOM 2149 O O . GLY A 1 278 ? 32.428 -9.079 -9.333 1.00 43.81 278 GLY A O 1
ATOM 2150 N N . GLU A 1 279 ? 33.345 -11.107 -9.130 1.00 60.62 279 GLU A N 1
ATOM 2151 C CA . GLU A 1 279 ? 32.136 -11.829 -9.507 1.00 60.62 279 GLU A CA 1
ATOM 2152 C C . GLU A 1 279 ? 31.077 -11.593 -8.410 1.00 60.62 279 GLU A C 1
ATOM 2154 O O . GLU A 1 279 ? 31.363 -11.739 -7.218 1.00 60.62 279 GLU A O 1
ATOM 2159 N N . HIS A 1 280 ? 29.855 -11.214 -8.788 1.00 68.62 280 HIS A N 1
ATOM 2160 C CA . HIS A 1 280 ? 28.779 -10.892 -7.845 1.00 68.62 280 HIS A CA 1
ATOM 2161 C C . HIS A 1 280 ? 27.533 -11.746 -8.096 1.00 68.62 280 HIS A C 1
ATOM 2163 O O . HIS A 1 280 ? 27.243 -12.118 -9.232 1.00 68.62 280 HIS A O 1
ATOM 2169 N N . CYS A 1 281 ? 26.771 -12.032 -7.040 1.00 74.06 281 CYS A N 1
ATOM 2170 C CA . CYS A 1 281 ? 25.453 -12.663 -7.122 1.00 74.06 281 CYS A CA 1
ATOM 2171 C C . CYS A 1 281 ? 24.403 -11.836 -6.363 1.00 74.06 281 CYS A C 1
ATOM 2173 O O . CYS A 1 281 ? 24.721 -11.102 -5.423 1.00 74.06 281 CYS A O 1
ATOM 2175 N N . PHE A 1 282 ? 23.138 -11.952 -6.767 1.00 74.00 282 PHE A N 1
ATOM 2176 C CA . PHE A 1 282 ? 22.031 -11.223 -6.148 1.00 74.00 282 PHE A CA 1
ATOM 2177 C C . PHE A 1 282 ? 21.181 -12.142 -5.278 1.00 74.00 282 PHE A C 1
ATOM 2179 O O . PHE A 1 282 ? 20.924 -13.293 -5.631 1.00 74.00 282 PHE A O 1
ATOM 2186 N N . CYS A 1 283 ? 20.720 -11.621 -4.142 1.00 70.69 283 CYS A N 1
ATOM 2187 C CA . CYS A 1 283 ? 19.828 -12.361 -3.263 1.00 70.69 283 CYS A CA 1
ATOM 2188 C C . CYS A 1 283 ? 18.447 -12.567 -3.904 1.00 70.69 283 CYS A C 1
ATOM 2190 O O . CYS A 1 283 ? 17.840 -11.582 -4.329 1.00 70.69 283 CYS A O 1
ATOM 2192 N N . PRO A 1 284 ? 17.908 -13.802 -3.941 1.00 61.69 284 PRO A N 1
ATOM 2193 C CA . PRO A 1 284 ? 16.567 -14.046 -4.468 1.00 61.69 284 PRO A CA 1
ATOM 2194 C C . PRO A 1 284 ? 15.465 -13.471 -3.565 1.00 61.69 284 PRO A C 1
ATOM 2196 O O . PRO A 1 284 ? 14.392 -13.151 -4.062 1.00 61.69 284 PRO A O 1
ATOM 2199 N N . GLU A 1 285 ? 15.739 -13.310 -2.266 1.00 61.69 285 GLU A N 1
ATOM 2200 C CA . GLU A 1 285 ? 14.769 -12.818 -1.278 1.00 61.69 285 GLU A CA 1
ATOM 2201 C C . GLU A 1 285 ? 14.681 -11.284 -1.246 1.00 61.69 285 GLU A C 1
ATOM 2203 O O . GLU A 1 285 ? 13.584 -10.734 -1.261 1.00 61.69 285 GLU A O 1
ATOM 2208 N N . CYS A 1 286 ? 15.818 -10.575 -1.219 1.00 61.69 286 CYS A N 1
ATOM 2209 C CA . CYS A 1 286 ? 15.832 -9.109 -1.070 1.00 61.69 286 CYS A CA 1
ATOM 2210 C C . CYS A 1 286 ? 16.534 -8.340 -2.195 1.00 61.69 286 CYS A C 1
ATOM 2212 O O . CYS A 1 286 ? 16.518 -7.116 -2.193 1.00 61.69 286 CYS A O 1
ATOM 2214 N N . GLY A 1 287 ? 17.202 -9.020 -3.129 1.00 62.31 287 GLY A N 1
ATOM 2215 C CA . GLY A 1 287 ? 17.942 -8.361 -4.207 1.00 62.31 287 GLY A CA 1
ATOM 2216 C C . GLY A 1 287 ? 19.273 -7.716 -3.837 1.00 62.31 287 GLY A C 1
ATOM 2217 O O . GLY A 1 287 ? 19.917 -7.133 -4.703 1.00 62.31 287 GLY A O 1
ATOM 2218 N N . GLY A 1 288 ? 19.742 -7.863 -2.596 1.00 68.69 288 GLY A N 1
ATOM 2219 C CA . GLY A 1 288 ? 21.062 -7.378 -2.190 1.00 68.69 288 GLY A CA 1
ATOM 2220 C C . GLY A 1 288 ? 22.192 -7.980 -3.036 1.00 68.69 288 GLY A C 1
ATOM 2221 O O . GLY A 1 288 ? 22.162 -9.179 -3.333 1.00 68.69 288 GLY A O 1
ATOM 2222 N N . LYS A 1 289 ? 23.188 -7.160 -3.401 1.00 73.75 289 LYS A N 1
ATOM 2223 C CA . LYS A 1 289 ? 24.401 -7.558 -4.141 1.00 73.75 289 LYS A CA 1
ATOM 2224 C C . LYS A 1 289 ? 25.414 -8.196 -3.189 1.00 73.75 289 LYS A C 1
ATOM 2226 O O . LYS A 1 289 ? 25.727 -7.626 -2.150 1.00 73.75 289 LYS A O 1
ATOM 2231 N N . ASN A 1 290 ? 25.926 -9.373 -3.537 1.00 80.19 290 ASN A N 1
ATOM 2232 C CA . ASN A 1 290 ? 26.868 -10.144 -2.720 1.00 80.19 290 ASN A CA 1
ATOM 2233 C C . ASN A 1 290 ? 28.062 -10.598 -3.569 1.00 80.19 290 ASN A C 1
ATOM 2235 O O . ASN A 1 290 ? 28.000 -10.567 -4.799 1.00 80.19 290 ASN A O 1
ATOM 2239 N N . GLY A 1 291 ? 29.154 -11.022 -2.929 1.00 79.44 291 GLY A N 1
ATOM 2240 C CA . GLY A 1 291 ? 30.240 -11.729 -3.621 1.00 79.44 291 GLY A CA 1
ATOM 2241 C C . GLY A 1 291 ? 29.761 -13.068 -4.190 1.00 79.44 291 GLY A C 1
ATOM 2242 O O . GLY A 1 291 ? 28.835 -13.673 -3.649 1.00 79.44 291 GLY A O 1
ATOM 2243 N N . SER A 1 292 ? 30.362 -13.542 -5.282 1.00 73.69 292 SER A N 1
ATOM 2244 C CA . SER A 1 292 ? 29.983 -14.801 -5.949 1.00 73.69 292 SER A CA 1
ATOM 2245 C C . SER A 1 292 ? 30.132 -16.054 -5.080 1.00 73.69 292 SER A C 1
ATOM 2247 O O . SER A 1 292 ? 29.543 -17.100 -5.383 1.00 73.69 292 SER A O 1
ATOM 2249 N N . ASP A 1 293 ? 30.892 -15.957 -3.995 1.00 78.94 293 ASP A N 1
ATOM 2250 C CA . ASP A 1 293 ? 31.149 -16.977 -2.984 1.00 78.94 293 ASP A CA 1
ATOM 2251 C C . ASP A 1 293 ? 30.289 -16.816 -1.714 1.00 78.94 293 ASP A C 1
ATOM 2253 O O . ASP A 1 293 ? 30.311 -17.688 -0.838 1.00 78.94 293 ASP A O 1
ATOM 2257 N N . ALA A 1 294 ? 29.482 -15.753 -1.617 1.00 80.56 294 ALA A N 1
ATOM 2258 C CA . ALA A 1 294 ? 28.630 -15.503 -0.463 1.00 80.56 294 ALA A CA 1
ATOM 2259 C C . ALA A 1 294 ? 27.566 -16.602 -0.304 1.00 80.56 294 ALA A C 1
ATOM 2261 O O . ALA A 1 294 ? 26.780 -16.889 -1.208 1.00 80.56 294 ALA A O 1
ATOM 2262 N N . LYS A 1 295 ? 27.521 -17.212 0.887 1.00 85.94 295 LYS A N 1
ATOM 2263 C CA . LYS A 1 295 ? 26.502 -18.214 1.260 1.00 85.94 295 LYS A CA 1
ATOM 2264 C C . LYS A 1 295 ? 25.224 -17.581 1.808 1.00 85.94 295 LYS A C 1
ATOM 2266 O O . LYS A 1 295 ? 24.147 -18.160 1.687 1.00 85.94 295 LYS A O 1
ATOM 2271 N N . PHE A 1 296 ? 25.349 -16.393 2.390 1.00 85.06 296 PHE A N 1
ATOM 2272 C CA . PHE A 1 296 ? 24.259 -15.627 2.981 1.00 85.06 296 PHE A CA 1
ATOM 2273 C C . PHE A 1 296 ? 24.272 -14.210 2.431 1.00 85.06 296 PHE A C 1
ATOM 2275 O O . PHE A 1 296 ? 25.333 -13.661 2.132 1.00 85.06 296 PHE A O 1
ATOM 2282 N N . CYS A 1 297 ? 23.086 -13.628 2.303 1.00 79.44 297 CYS A N 1
ATOM 2283 C CA . CYS A 1 297 ? 22.938 -12.265 1.854 1.00 79.44 297 CYS A CA 1
ATOM 2284 C C . CYS A 1 297 ? 23.416 -11.297 2.932 1.00 79.44 297 CYS A C 1
ATOM 2286 O O . CYS A 1 297 ? 22.902 -11.320 4.049 1.00 79.44 297 CYS A O 1
ATOM 2288 N N . ILE A 1 298 ? 24.330 -10.398 2.570 1.00 78.06 298 ILE A N 1
ATOM 2289 C CA . ILE A 1 298 ? 24.845 -9.368 3.481 1.00 78.06 298 ILE A CA 1
ATOM 2290 C C . ILE A 1 298 ? 23.776 -8.346 3.900 1.00 78.06 298 ILE A C 1
ATOM 2292 O O . ILE A 1 298 ? 23.979 -7.626 4.866 1.00 78.06 298 ILE A O 1
ATOM 2296 N N . GLN A 1 299 ? 22.655 -8.276 3.173 1.00 71.06 299 GLN A N 1
ATOM 2297 C CA . GLN A 1 299 ? 21.574 -7.313 3.410 1.00 71.06 299 GLN A CA 1
ATOM 2298 C C . GLN A 1 299 ? 20.413 -7.904 4.217 1.00 71.06 299 GLN A C 1
ATOM 2300 O O . GLN A 1 299 ? 19.926 -7.260 5.132 1.00 71.06 299 GLN A O 1
ATOM 2305 N N . CYS A 1 300 ? 19.957 -9.124 3.911 1.00 73.06 300 CYS A N 1
ATOM 2306 C CA . CYS A 1 300 ? 18.792 -9.713 4.595 1.00 73.06 300 CYS A CA 1
ATOM 2307 C C . CYS A 1 300 ? 19.088 -10.993 5.387 1.00 73.06 300 CYS A C 1
ATOM 2309 O O . CYS A 1 300 ? 18.175 -11.577 5.963 1.00 73.06 300 CYS A O 1
ATOM 2311 N N . GLY A 1 301 ? 20.326 -11.498 5.362 1.00 79.38 301 GLY A N 1
ATOM 2312 C CA . GLY A 1 301 ? 20.688 -12.782 5.973 1.00 79.38 301 GLY A CA 1
ATOM 2313 C C . GLY A 1 301 ? 20.126 -14.020 5.257 1.00 79.38 301 GLY A C 1
ATOM 2314 O O . GLY A 1 301 ? 20.426 -15.144 5.655 1.00 79.38 301 GLY A O 1
ATOM 2315 N N . GLY A 1 302 ? 19.341 -13.842 4.188 1.00 77.69 302 GLY A N 1
ATOM 2316 C CA . GLY A 1 302 ? 18.770 -14.927 3.392 1.00 77.69 302 GLY A CA 1
ATOM 2317 C C . GLY A 1 302 ? 19.842 -15.801 2.740 1.00 77.69 302 GLY A C 1
ATOM 2318 O O . GLY A 1 302 ? 20.899 -15.320 2.330 1.00 77.69 302 GLY A O 1
ATOM 2319 N N . ARG A 1 303 ? 19.581 -17.104 2.642 1.00 81.00 303 ARG A N 1
ATOM 2320 C CA . ARG A 1 303 ? 20.535 -18.071 2.092 1.00 81.00 303 ARG A CA 1
ATOM 2321 C C . ARG A 1 303 ? 20.611 -17.949 0.566 1.00 81.00 303 ARG A C 1
ATOM 2323 O O . ARG A 1 303 ? 19.587 -17.919 -0.106 1.00 81.00 303 ARG A O 1
ATOM 2330 N N . LEU A 1 304 ? 21.828 -17.872 0.033 1.00 73.50 304 LEU A N 1
ATOM 2331 C CA . LEU A 1 304 ? 22.099 -17.728 -1.403 1.00 73.50 304 LEU A CA 1
ATOM 2332 C C . LEU A 1 304 ? 22.414 -19.076 -2.074 1.00 73.50 304 LEU A C 1
ATOM 2334 O O . LEU A 1 304 ? 22.166 -19.230 -3.268 1.00 73.50 304 LEU A O 1
ATOM 2338 N N . ARG A 1 305 ? 22.956 -20.037 -1.304 1.00 63.84 305 ARG A N 1
ATOM 2339 C CA . ARG A 1 305 ? 23.274 -21.426 -1.690 1.00 63.84 305 ARG A CA 1
ATOM 2340 C C . ARG A 1 305 ? 23.133 -22.389 -0.509 1.00 63.84 305 ARG A C 1
ATOM 2342 O O . ARG A 1 305 ? 23.513 -22.019 0.627 1.00 63.84 305 ARG A O 1
#

Organism: NCBI:txid106207